Protein AF-A0A8J4YRU7-F1 (afdb_monomer_lite)

pLDDT: mean 79.16, std 14.11, range [49.69, 95.94]

Secondary structure (DSSP, 8-state):
--HHHHHHHHHHHHHTT----HHHHHHS--SSS-TTTB-TTSPBPP--SHHHHHHHTPPPPPGGGPPPPSEEEEEHHHHHHHS---SS-BHHHHHHHHHHHHHHHHTTSEEEEEPPP--TTSHHHHHHHTT---PPPP---TTSBPPPHHHHHTSHHHHHHHHHHHHHHHHT-HHHHHHHSSSS-EEEE--

Radius of gyration: 24.46 Å; chains: 1; bounding box: 45×64×62 Å

Sequence (191 aa):
MYPEAIYNRVIGLLVSQRDLDLQGVFATELTAYPPSMFAPDGTMRIATGKATLKKNLQVEISQRNALTPTAIVVDVSALLWTVEWPVQGTVETFITTFKLWLSERLTESDVYLCFDRYHDYSIKSSTRNSRSMTARVYNLTLQTRLPSRDAILKNYKNKVQLNKLLCQHILTDDTFLEAVTDSHVLIVTGE

Foldseek 3Di:
DDLVVLVVVVVVVVVVPDPDDVVVVVVDPSDPDDVVQAPPVRFGDDDPCPVVVCVVPDDDDPPVPDDQDQEDEDAVLVVLVVDDDDPWFALLVVLVSVLVVVLVSLVRHAYEYEYAADDCPDPVVSVLVVLADPADDDPHDRRHTDDDSCSQSSHPNSVVNSVVVNVCVCVPPPVSCVSRPPPYHYHYDRD

Organism: Chionoecetes opilio (NCBI:txid41210)

Structure (mmCIF, N/CA/C/O backbone):
data_AF-A0A8J4YRU7-F1
#
_entry.id   AF-A0A8J4YRU7-F1
#
loop_
_atom_site.group_PDB
_atom_site.id
_atom_site.type_symbol
_atom_site.label_atom_id
_atom_site.label_alt_id
_atom_site.label_comp_id
_atom_site.label_asym_id
_atom_site.label_entity_id
_atom_site.label_seq_id
_atom_site.pdbx_PDB_ins_code
_atom_site.Cartn_x
_atom_site.Cartn_y
_atom_site.Cartn_z
_atom_site.occupancy
_atom_site.B_iso_or_equiv
_atom_site.auth_seq_id
_atom_site.auth_comp_id
_atom_site.auth_asym_id
_atom_site.auth_atom_id
_atom_site.pdbx_PDB_model_num
ATOM 1 N N . MET A 1 1 ? 5.165 -29.723 -24.900 1.00 49.69 1 MET A N 1
ATOM 2 C CA . MET A 1 1 ? 4.501 -30.705 -25.786 1.00 49.69 1 MET A CA 1
ATOM 3 C C . MET A 1 1 ? 4.335 -30.036 -27.141 1.00 49.69 1 MET A C 1
ATOM 5 O O . MET A 1 1 ? 3.793 -28.939 -27.170 1.00 49.69 1 MET A O 1
ATOM 9 N N . TYR A 1 2 ? 4.888 -30.604 -28.215 1.00 55.94 2 TYR A N 1
ATOM 10 C CA . TYR A 1 2 ? 4.837 -29.992 -29.549 1.00 55.94 2 TYR A CA 1
ATOM 11 C C . TYR A 1 2 ? 3.394 -30.042 -30.086 1.00 55.94 2 TYR A C 1
ATOM 13 O O . TYR A 1 2 ? 2.815 -31.130 -30.065 1.00 55.94 2 TYR A O 1
ATOM 21 N N . PRO A 1 3 ? 2.799 -28.924 -30.551 1.00 57.38 3 PRO A N 1
ATOM 22 C CA . PRO A 1 3 ? 1.425 -28.894 -31.077 1.00 57.38 3 PRO A CA 1
ATOM 23 C C . PRO A 1 3 ? 1.189 -29.946 -32.165 1.00 57.38 3 PRO A C 1
ATOM 25 O O . PRO A 1 3 ? 0.138 -30.579 -32.222 1.00 57.38 3 PRO A O 1
ATOM 28 N N . GLU A 1 4 ? 2.220 -30.201 -32.967 1.00 62.44 4 GLU A N 1
ATOM 29 C CA . GLU A 1 4 ? 2.253 -31.212 -34.024 1.00 62.44 4 GLU A CA 1
ATOM 30 C C . GLU A 1 4 ? 1.910 -32.620 -33.519 1.00 62.44 4 GLU A C 1
ATOM 32 O O . GLU A 1 4 ? 1.216 -33.364 -34.204 1.00 62.44 4 GLU A O 1
ATOM 37 N N . ALA A 1 5 ? 2.306 -32.986 -32.294 1.00 57.25 5 ALA A N 1
ATOM 38 C CA . ALA A 1 5 ? 1.996 -34.298 -31.725 1.00 57.25 5 ALA A CA 1
ATOM 39 C C . ALA A 1 5 ? 0.498 -34.469 -31.411 1.00 57.25 5 ALA A C 1
ATOM 41 O O . ALA A 1 5 ? -0.023 -35.581 -31.490 1.00 57.25 5 ALA A O 1
ATOM 42 N N . ILE A 1 6 ? -0.201 -33.378 -31.080 1.00 60.66 6 ILE A N 1
ATOM 43 C CA . ILE A 1 6 ? -1.646 -33.378 -30.814 1.00 60.66 6 ILE A CA 1
ATOM 44 C C . ILE A 1 6 ? -2.406 -33.464 -32.139 1.00 60.66 6 ILE A C 1
ATOM 46 O O . ILE A 1 6 ? -3.268 -34.330 -32.286 1.00 60.66 6 ILE A O 1
ATOM 50 N N . TYR A 1 7 ? -2.022 -32.658 -33.135 1.00 65.38 7 TYR A N 1
ATOM 51 C CA . TYR A 1 7 ? -2.611 -32.720 -34.477 1.00 65.38 7 TYR A CA 1
ATOM 52 C C . TYR A 1 7 ? -2.400 -34.086 -35.139 1.00 65.38 7 TYR A C 1
ATOM 54 O O . TYR A 1 7 ? -3.354 -34.664 -35.654 1.00 65.38 7 TYR A O 1
ATOM 62 N N . ASN A 1 8 ? -1.201 -34.666 -35.036 1.00 69.62 8 ASN A N 1
ATOM 63 C CA . ASN A 1 8 ? -0.921 -36.009 -35.549 1.00 69.62 8 ASN A CA 1
ATOM 64 C C . ASN A 1 8 ? -1.792 -37.080 -34.882 1.00 69.62 8 ASN A C 1
ATOM 66 O O . ASN A 1 8 ? -2.213 -38.033 -35.535 1.00 69.62 8 ASN A O 1
ATOM 70 N N . ARG A 1 9 ? -2.108 -36.921 -33.592 1.00 63.84 9 ARG A N 1
ATOM 71 C CA . ARG A 1 9 ? -2.970 -37.856 -32.862 1.00 63.84 9 ARG A CA 1
ATOM 72 C C . ARG A 1 9 ? -4.439 -37.720 -33.265 1.00 63.84 9 ARG A C 1
ATOM 74 O O . ARG A 1 9 ? -5.102 -38.738 -33.423 1.00 63.84 9 ARG A O 1
ATOM 81 N N . VAL A 1 10 ? -4.925 -36.497 -33.487 1.00 64.94 10 VAL A N 1
ATOM 82 C CA . VAL A 1 10 ? -6.278 -36.241 -34.016 1.00 64.94 10 VAL A CA 1
ATOM 83 C C . VAL A 1 10 ? -6.416 -36.794 -35.438 1.00 64.94 10 VAL A C 1
ATOM 85 O O . VAL A 1 10 ? -7.375 -37.508 -35.719 1.00 64.94 10 VAL A O 1
ATOM 88 N N . ILE A 1 11 ? -5.424 -36.567 -36.305 1.00 72.44 11 ILE A N 1
ATOM 89 C CA . ILE A 1 11 ? -5.390 -37.141 -37.659 1.00 72.44 11 ILE A CA 1
ATOM 90 C C . ILE A 1 11 ? -5.353 -38.673 -37.603 1.00 72.44 11 ILE A C 1
ATOM 92 O O . ILE A 1 11 ? -6.123 -39.325 -38.302 1.00 72.44 11 ILE A O 1
ATOM 96 N N . GLY A 1 12 ? -4.533 -39.264 -36.729 1.00 70.12 12 GLY A N 1
ATOM 97 C CA . GLY A 1 12 ? -4.494 -40.718 -36.545 1.00 70.12 12 GLY A CA 1
ATOM 98 C C . GLY A 1 12 ? -5.838 -41.312 -36.104 1.00 70.12 12 GLY A C 1
ATOM 99 O O . GLY A 1 12 ? -6.221 -42.385 -36.567 1.00 70.12 12 GLY A O 1
ATOM 100 N N . LEU A 1 13 ? -6.588 -40.601 -35.258 1.00 64.81 13 LEU A N 1
ATOM 101 C CA . LEU A 1 13 ? -7.924 -41.015 -34.821 1.00 64.81 13 LEU A CA 1
ATOM 102 C C . LEU A 1 13 ? -8.971 -40.899 -35.942 1.00 64.81 13 LEU A C 1
ATOM 104 O O . LEU A 1 13 ? -9.802 -41.797 -36.069 1.00 64.81 13 LEU A O 1
ATOM 108 N N . LEU A 1 14 ? -8.890 -39.876 -36.799 1.00 63.50 14 LEU A N 1
ATOM 109 C CA . LEU A 1 14 ? -9.757 -39.725 -37.979 1.00 63.50 14 LEU A CA 1
ATOM 110 C C . LEU A 1 14 ? -9.517 -40.819 -39.026 1.00 63.50 14 LEU A C 1
ATOM 112 O O . LEU A 1 14 ? -10.463 -41.382 -39.571 1.00 63.50 14 LEU A O 1
ATOM 116 N N . VAL A 1 15 ? -8.249 -41.163 -39.274 1.00 67.62 15 VAL A N 1
ATOM 117 C CA . VAL A 1 15 ? -7.872 -42.228 -40.221 1.00 67.62 15 VAL A CA 1
ATOM 118 C C . VAL A 1 15 ? -8.342 -43.606 -39.734 1.00 67.62 15 VAL A C 1
ATOM 120 O O . VAL A 1 15 ? -8.596 -44.494 -40.543 1.00 67.62 15 VAL A O 1
ATOM 123 N N . SER A 1 16 ? -8.540 -43.782 -38.423 1.00 69.62 16 SER A N 1
ATOM 124 C CA . SER A 1 16 ? -9.023 -45.034 -37.822 1.00 69.62 16 SER A CA 1
ATOM 125 C C . SER A 1 16 ? -10.538 -45.300 -37.950 1.00 69.62 16 SER A C 1
ATOM 127 O O . SER A 1 16 ? -11.050 -46.176 -37.256 1.00 69.62 16 SER A O 1
ATOM 129 N N . GLN A 1 17 ? -11.255 -44.572 -38.823 1.00 58.75 17 GLN A N 1
ATOM 130 C CA . GLN A 1 17 ? -12.703 -44.712 -39.090 1.00 58.75 17 GLN A CA 1
ATOM 131 C C . GLN A 1 17 ? -13.607 -44.603 -37.850 1.00 58.75 17 GLN A C 1
ATOM 133 O O . GLN A 1 17 ? -14.720 -45.128 -37.822 1.00 58.75 17 GLN A O 1
ATOM 138 N N . ARG A 1 18 ? -13.152 -43.908 -36.806 1.00 59.97 18 ARG A N 1
ATOM 139 C CA . ARG A 1 18 ? -14.036 -43.523 -35.707 1.00 59.97 18 ARG A CA 1
ATOM 140 C C . ARG A 1 18 ? -14.826 -42.305 -36.154 1.00 59.97 18 ARG A C 1
ATOM 142 O O . ARG A 1 18 ? -14.224 -41.346 -36.631 1.00 59.97 18 ARG A O 1
ATOM 149 N N . ASP A 1 19 ? -16.143 -42.363 -35.998 1.00 66.19 19 ASP A N 1
ATOM 150 C CA . ASP A 1 19 ? -17.044 -41.240 -36.247 1.00 66.19 19 ASP A CA 1
ATOM 151 C C . ASP A 1 19 ? -16.750 -40.147 -35.206 1.00 66.19 19 ASP A C 1
ATOM 153 O O . ASP A 1 19 ? -17.258 -40.150 -34.083 1.00 66.19 19 ASP A O 1
ATOM 157 N N . LEU A 1 20 ? -15.752 -39.319 -35.517 1.00 69.44 20 LEU A N 1
ATOM 158 C CA . LEU A 1 20 ? -15.193 -38.319 -34.624 1.00 69.44 20 LEU A CA 1
ATOM 159 C C . LEU A 1 20 ? -15.854 -36.984 -34.954 1.00 69.44 20 LEU A C 1
ATOM 161 O O . LEU A 1 20 ? -15.606 -36.414 -36.017 1.00 69.44 20 LEU A O 1
ATOM 165 N N . ASP A 1 21 ? -16.659 -36.469 -34.027 1.00 74.94 21 ASP A N 1
ATOM 166 C CA . ASP A 1 21 ? -17.235 -35.133 -34.151 1.00 74.94 21 ASP A CA 1
ATOM 167 C C . ASP A 1 21 ? -16.135 -34.064 -34.059 1.00 74.94 21 ASP A C 1
ATOM 169 O O . ASP A 1 21 ? -15.734 -33.620 -32.980 1.00 74.94 21 ASP A O 1
ATOM 173 N N . LEU A 1 22 ? -15.637 -33.647 -35.222 1.00 67.00 22 LEU A N 1
ATOM 174 C CA . LEU A 1 22 ? -14.627 -32.602 -35.351 1.00 67.00 22 LEU A CA 1
ATOM 175 C C . LEU A 1 22 ? -15.086 -31.275 -34.753 1.00 67.00 22 LEU A C 1
ATOM 177 O O . LEU A 1 22 ? -14.252 -30.521 -34.253 1.00 67.00 22 LEU A O 1
ATOM 181 N N . GLN A 1 23 ? -16.388 -30.990 -34.780 1.00 68.69 23 GLN A N 1
ATOM 182 C CA . GLN A 1 23 ? -16.920 -29.762 -34.213 1.00 68.69 23 GLN A CA 1
ATOM 183 C C . GLN A 1 23 ? -16.755 -29.769 -32.690 1.00 68.69 23 GLN A C 1
ATOM 185 O O . GLN A 1 23 ? -16.253 -28.791 -32.138 1.00 68.69 23 GLN A O 1
ATOM 190 N N . GLY A 1 24 ? -17.064 -30.884 -32.024 1.00 65.38 24 GLY A N 1
ATOM 191 C CA . GLY A 1 24 ? -16.784 -31.093 -30.602 1.00 65.38 24 GLY A CA 1
ATOM 192 C C . GLY A 1 24 ? -15.288 -31.077 -30.263 1.00 65.38 24 GLY A C 1
ATOM 193 O O . GLY A 1 24 ? -14.884 -30.473 -29.266 1.00 65.38 24 GLY A O 1
ATOM 194 N N . VAL A 1 25 ? -14.435 -31.667 -31.110 1.00 66.19 25 VAL A N 1
ATOM 195 C CA . VAL A 1 25 ? -12.974 -31.655 -30.898 1.00 66.19 25 VAL A CA 1
ATOM 196 C C . VAL A 1 25 ? -12.400 -30.241 -30.992 1.00 66.19 25 VAL A C 1
ATOM 198 O O . VAL A 1 25 ? -11.628 -29.850 -30.122 1.00 66.19 25 VAL A O 1
ATOM 201 N N . PHE A 1 26 ? -12.793 -29.450 -31.994 1.00 61.03 26 PHE A N 1
ATOM 202 C CA . PHE A 1 26 ? -12.342 -28.060 -32.135 1.00 61.03 26 PHE A CA 1
ATOM 203 C C . PHE A 1 26 ? -13.017 -27.094 -31.156 1.00 61.03 26 PHE A C 1
ATOM 205 O O . PHE A 1 26 ? -12.461 -26.035 -30.871 1.00 61.03 26 PHE A O 1
ATOM 212 N N . ALA A 1 27 ? -14.185 -27.452 -30.618 1.00 63.94 27 ALA A N 1
ATOM 213 C CA . ALA A 1 27 ? -14.813 -26.727 -29.517 1.00 63.94 27 ALA A CA 1
ATOM 214 C C . ALA A 1 27 ? -14.079 -26.932 -28.180 1.00 63.94 27 ALA A C 1
ATOM 216 O O . ALA A 1 27 ? -14.267 -26.146 -27.252 1.00 63.94 27 ALA A O 1
ATOM 217 N N . THR A 1 28 ? -13.238 -27.966 -28.076 1.00 57.25 28 THR A N 1
ATOM 218 C CA . THR A 1 28 ? -12.430 -28.247 -26.887 1.00 57.25 28 THR A CA 1
ATOM 219 C C . THR A 1 28 ? -11.043 -27.627 -27.052 1.00 57.25 28 THR A C 1
ATOM 221 O O . THR A 1 28 ? -10.414 -27.743 -28.100 1.00 57.25 28 THR A O 1
ATOM 224 N N . GLU A 1 29 ? -10.540 -26.952 -26.022 1.00 53.88 29 GLU A N 1
ATOM 225 C CA . GLU A 1 29 ? -9.240 -26.282 -26.073 1.00 53.88 29 GLU A CA 1
ATOM 226 C C . GLU A 1 29 ? -8.097 -27.304 -26.246 1.00 53.88 29 GLU A C 1
ATOM 228 O O . GLU A 1 29 ? -7.763 -28.058 -25.335 1.00 53.88 29 GLU A O 1
ATOM 233 N N . LEU A 1 30 ? -7.508 -27.358 -27.448 1.00 61.06 30 LEU A N 1
ATOM 234 C CA . LEU A 1 30 ? -6.458 -28.321 -27.827 1.00 61.06 30 LEU A CA 1
ATOM 235 C C . LEU A 1 30 ? -5.051 -27.921 -27.347 1.00 61.06 30 LEU A C 1
ATOM 237 O O . LEU A 1 30 ? -4.066 -28.603 -27.640 1.00 61.06 30 LEU A O 1
ATOM 241 N N . THR A 1 31 ? -4.932 -26.802 -26.638 1.00 56.03 31 THR A N 1
ATOM 242 C CA . THR A 1 31 ? -3.671 -26.269 -26.126 1.00 56.03 31 THR A CA 1
ATOM 243 C C . THR A 1 31 ? -3.630 -26.400 -24.609 1.00 56.03 31 THR A C 1
ATOM 245 O O . THR A 1 31 ? -4.619 -26.180 -23.924 1.00 56.03 31 THR A O 1
ATOM 248 N N . ALA A 1 32 ? -2.457 -26.714 -24.052 1.00 56.69 32 ALA A N 1
ATOM 249 C CA . ALA A 1 32 ? -2.270 -26.828 -22.599 1.00 56.69 32 ALA A CA 1
ATOM 250 C C . ALA A 1 32 ? -2.484 -25.500 -21.836 1.00 56.69 32 ALA A C 1
ATOM 252 O O . ALA A 1 32 ? -2.430 -25.475 -20.609 1.00 56.69 32 ALA A O 1
ATOM 253 N N . TYR A 1 33 ? -2.678 -24.395 -22.557 1.00 57.53 33 TYR A N 1
ATOM 254 C CA . TYR A 1 33 ? -2.932 -23.064 -22.028 1.00 57.53 33 TYR A CA 1
ATOM 255 C C . TYR A 1 33 ? -3.962 -22.347 -22.909 1.00 57.53 33 TYR A C 1
ATOM 257 O O . TYR A 1 33 ? -3.920 -22.528 -24.131 1.00 57.53 33 TYR A O 1
ATOM 265 N N . PRO A 1 34 ? -4.828 -21.487 -22.345 1.00 60.97 34 PRO A N 1
ATOM 266 C CA . PRO A 1 34 ? -5.794 -20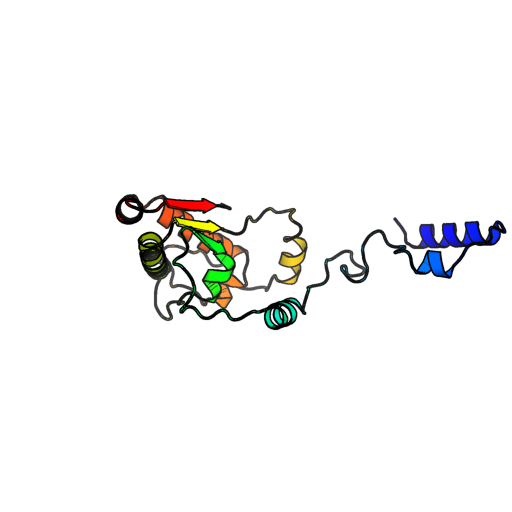.771 -23.154 1.00 60.97 34 PRO A CA 1
ATOM 267 C C . PRO A 1 34 ? -5.130 -19.735 -24.068 1.00 60.97 34 PRO A C 1
ATOM 269 O O . PRO A 1 34 ? -4.476 -18.821 -23.549 1.00 60.97 34 PRO A O 1
ATOM 272 N N . PRO A 1 35 ? -5.285 -19.794 -25.408 1.00 60.75 35 PRO A N 1
ATOM 273 C CA . PRO A 1 35 ? -4.670 -18.826 -26.328 1.00 60.75 35 PRO A CA 1
ATOM 274 C C . PRO A 1 35 ? -5.147 -17.383 -26.092 1.00 60.75 35 PRO A C 1
ATOM 276 O O . PRO A 1 35 ? -4.460 -16.413 -26.427 1.00 60.75 35 PRO A O 1
ATOM 279 N N . SER A 1 36 ? -6.326 -17.237 -25.482 1.00 63.56 36 SER A N 1
ATOM 280 C CA . SER A 1 36 ? -6.895 -15.965 -25.029 1.00 63.56 36 SER A CA 1
ATOM 281 C C . SER A 1 36 ? -6.138 -15.359 -23.840 1.00 63.56 36 SER A C 1
ATOM 283 O O . SER A 1 36 ? -6.129 -14.139 -23.671 1.00 63.56 36 SER A O 1
ATOM 285 N N . MET A 1 37 ? -5.472 -16.189 -23.032 1.00 61.75 37 MET A N 1
ATOM 286 C CA . MET A 1 37 ? -4.781 -15.786 -21.806 1.00 61.75 37 MET A CA 1
ATOM 287 C C . MET A 1 37 ? -3.262 -15.707 -21.964 1.00 61.75 37 MET A C 1
ATOM 289 O O . MET A 1 37 ? -2.627 -14.971 -21.210 1.00 61.75 37 MET A O 1
ATOM 293 N N . PHE A 1 38 ? -2.674 -16.407 -22.937 1.00 73.00 38 PHE A N 1
ATOM 294 C CA . PHE A 1 38 ? -1.222 -16.471 -23.129 1.00 73.00 38 PHE A CA 1
ATOM 295 C C . PHE A 1 38 ? -0.817 -16.170 -24.578 1.00 73.00 38 PHE A C 1
ATOM 297 O O . PHE A 1 38 ? -1.544 -16.452 -25.532 1.00 73.00 38 PHE A O 1
ATOM 304 N N . ALA A 1 39 ? 0.331 -15.522 -24.747 1.00 72.62 39 ALA A N 1
ATOM 305 C CA . ALA A 1 39 ? 0.979 -15.342 -26.035 1.00 72.62 39 ALA A CA 1
ATOM 306 C C . ALA A 1 39 ? 1.673 -16.655 -26.465 1.00 72.62 39 ALA A C 1
ATOM 308 O O . ALA A 1 39 ? 1.902 -17.530 -25.627 1.00 72.62 39 ALA A O 1
ATOM 309 N N . PRO A 1 40 ? 2.008 -16.826 -27.760 1.00 71.50 40 PRO A N 1
ATOM 310 C CA . PRO A 1 40 ? 2.626 -18.060 -28.264 1.00 71.50 40 PRO A CA 1
ATOM 311 C C . PRO A 1 40 ? 3.968 -18.425 -27.608 1.00 71.50 40 PRO A C 1
ATOM 313 O O . PRO A 1 40 ? 4.367 -19.585 -27.633 1.00 71.50 40 PRO A O 1
ATOM 316 N N . ASP A 1 41 ? 4.652 -17.448 -27.009 1.00 75.50 41 ASP A N 1
ATOM 317 C CA . ASP A 1 41 ? 5.890 -17.621 -26.241 1.00 75.50 41 ASP A CA 1
ATOM 318 C C . ASP A 1 41 ? 5.655 -18.123 -24.798 1.00 75.50 41 ASP A C 1
ATOM 320 O O . ASP A 1 41 ? 6.600 -18.261 -24.023 1.00 75.50 41 ASP A O 1
ATOM 324 N N . GLY A 1 42 ? 4.400 -18.395 -24.425 1.00 68.88 42 GLY A N 1
ATOM 325 C CA . GLY A 1 42 ? 4.004 -18.840 -23.090 1.00 68.88 42 GLY A CA 1
ATOM 326 C C . GLY A 1 42 ? 3.869 -17.711 -22.064 1.00 68.88 42 GLY A C 1
ATOM 327 O O . GLY A 1 42 ? 3.548 -17.982 -20.905 1.00 68.88 42 GLY A O 1
ATOM 328 N N . THR A 1 43 ? 4.077 -16.447 -22.448 1.00 70.56 43 THR A N 1
ATOM 329 C CA . THR A 1 43 ? 3.871 -15.305 -21.546 1.00 70.56 43 THR A CA 1
ATOM 330 C C . THR A 1 43 ? 2.386 -14.981 -21.393 1.00 70.56 43 THR A C 1
ATOM 332 O O . THR A 1 43 ? 1.590 -15.149 -22.314 1.00 70.56 43 THR A O 1
ATOM 335 N N . MET A 1 44 ? 1.967 -14.522 -20.212 1.00 72.94 44 MET A N 1
ATOM 336 C CA . MET A 1 44 ? 0.569 -14.148 -19.978 1.00 72.94 44 MET A CA 1
ATOM 337 C C . MET A 1 44 ? 0.238 -12.838 -20.706 1.00 72.94 44 MET A C 1
ATOM 339 O O . MET A 1 44 ? 0.929 -11.832 -20.536 1.00 72.94 44 MET A O 1
ATOM 343 N N . ARG A 1 45 ? -0.856 -12.817 -21.473 1.00 72.50 45 ARG A N 1
ATOM 344 C CA . ARG A 1 45 ? -1.365 -11.596 -22.108 1.00 72.50 45 ARG A CA 1
ATOM 345 C C . ARG A 1 45 ? -1.804 -10.601 -21.035 1.00 72.50 45 ARG A C 1
ATOM 347 O O . ARG A 1 45 ? -2.486 -10.949 -20.071 1.00 72.50 45 ARG A O 1
ATOM 354 N N . ILE A 1 46 ? -1.443 -9.330 -21.211 1.00 70.62 46 ILE A N 1
ATOM 355 C CA . ILE A 1 46 ? -1.868 -8.270 -20.294 1.00 70.62 46 ILE A CA 1
ATOM 356 C C . ILE A 1 46 ? -3.374 -8.050 -20.455 1.00 70.62 46 ILE A C 1
ATOM 358 O O . ILE A 1 46 ? -3.850 -7.687 -21.527 1.00 70.62 46 ILE A O 1
ATOM 362 N N . ALA A 1 47 ? -4.124 -8.211 -19.366 1.00 69.00 47 ALA A N 1
ATOM 363 C CA . ALA A 1 47 ? -5.543 -7.876 -19.341 1.00 69.00 47 ALA A CA 1
ATOM 364 C C . ALA A 1 47 ? -5.739 -6.350 -19.435 1.00 69.00 47 ALA A C 1
ATOM 366 O O . ALA A 1 47 ? -5.549 -5.634 -18.449 1.00 69.00 47 ALA A O 1
ATOM 367 N N . THR A 1 48 ? -6.128 -5.857 -20.611 1.00 70.06 48 THR A N 1
ATOM 368 C CA . THR A 1 48 ? -6.320 -4.424 -20.906 1.00 70.06 48 THR A CA 1
ATOM 369 C C . THR A 1 48 ? -7.712 -3.901 -20.528 1.00 70.06 48 THR A C 1
ATOM 371 O O . THR A 1 48 ? -7.859 -2.724 -20.221 1.00 70.06 48 THR A O 1
ATOM 374 N N . GLY A 1 49 ? -8.732 -4.766 -20.471 1.00 69.69 49 GLY A N 1
ATOM 375 C CA . GLY A 1 49 ? -10.131 -4.378 -20.221 1.00 69.69 49 GLY A CA 1
ATOM 376 C C . GLY A 1 49 ? -10.560 -4.272 -18.751 1.00 69.69 49 GLY A C 1
ATOM 377 O O . GLY A 1 49 ? -11.719 -3.964 -18.478 1.00 69.69 49 GLY A O 1
ATOM 378 N N . LYS A 1 50 ? -9.665 -4.526 -17.782 1.00 69.69 50 LYS A N 1
ATOM 379 C CA . LYS A 1 50 ? -10.030 -4.580 -16.348 1.00 69.69 50 LYS A CA 1
ATOM 380 C C . LYS A 1 50 ? -10.608 -3.267 -15.819 1.00 69.69 50 LYS A C 1
ATOM 382 O O . LYS A 1 50 ? -11.541 -3.298 -15.025 1.00 69.69 50 LYS A O 1
ATOM 387 N N . ALA A 1 51 ? -10.069 -2.128 -16.253 1.00 68.31 51 ALA A N 1
ATOM 388 C CA . ALA A 1 51 ? -10.562 -0.815 -15.838 1.00 68.31 51 ALA A CA 1
ATOM 389 C C . ALA A 1 51 ? -11.994 -0.566 -16.341 1.00 68.31 51 ALA A C 1
ATOM 391 O O . ALA A 1 51 ? -12.850 -0.136 -15.572 1.00 68.31 51 ALA A O 1
ATOM 392 N N . THR A 1 52 ? -12.264 -0.910 -17.603 1.00 71.56 52 THR A N 1
ATOM 393 C CA . THR A 1 52 ? -13.598 -0.819 -18.211 1.00 71.56 52 THR A CA 1
ATOM 394 C C . THR A 1 52 ? -14.593 -1.720 -17.491 1.00 71.56 52 THR A C 1
ATOM 396 O O . THR A 1 52 ? -15.666 -1.264 -17.115 1.00 71.56 52 THR A O 1
ATOM 399 N N . LEU A 1 53 ? -14.220 -2.976 -17.222 1.00 65.12 53 LEU A N 1
ATOM 400 C CA . LEU A 1 53 ? -15.075 -3.902 -16.482 1.00 65.12 53 LEU A CA 1
ATOM 401 C C . LEU A 1 53 ? -15.365 -3.398 -15.062 1.00 65.12 53 LEU A C 1
ATOM 403 O O . LEU A 1 53 ? -16.518 -3.398 -14.649 1.00 65.12 53 LEU A O 1
ATOM 407 N N . LYS A 1 54 ? -14.347 -2.915 -14.334 1.00 70.25 54 LYS A N 1
ATOM 408 C CA . LYS A 1 54 ? -14.528 -2.321 -12.999 1.00 70.25 54 LYS A CA 1
ATOM 409 C C . LYS A 1 54 ? -15.535 -1.171 -13.039 1.00 70.25 54 LYS A C 1
ATOM 411 O O . LYS A 1 54 ? -16.408 -1.124 -12.186 1.00 70.25 54 LYS A O 1
ATOM 416 N N . LYS A 1 55 ? -15.420 -0.274 -14.024 1.00 71.62 55 LYS A N 1
ATOM 417 C CA . LYS A 1 55 ? -16.349 0.849 -14.204 1.00 71.62 55 LYS A CA 1
ATOM 418 C C . LYS A 1 55 ? -17.772 0.365 -14.494 1.00 71.62 55 LYS A C 1
ATOM 420 O O . LYS A 1 55 ? -18.712 0.890 -13.919 1.00 71.62 55 LYS A O 1
ATOM 425 N N . ASN A 1 56 ? -17.925 -0.651 -15.340 1.00 72.00 56 ASN A N 1
ATOM 426 C CA . ASN A 1 56 ? -19.236 -1.211 -15.678 1.00 72.00 56 ASN A CA 1
ATOM 427 C C . ASN A 1 56 ? -19.910 -1.907 -14.486 1.00 72.00 56 ASN A C 1
ATOM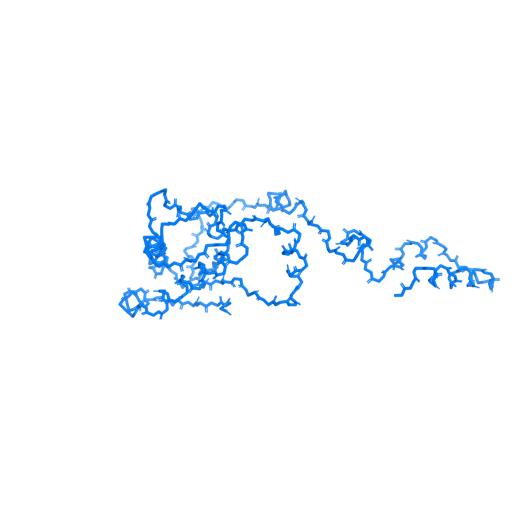 429 O O . ASN A 1 56 ? -21.132 -1.933 -14.408 1.00 72.00 56 ASN A O 1
ATOM 433 N N . LEU A 1 57 ? -19.117 -2.483 -13.580 1.00 63.75 57 LEU A N 1
ATOM 434 C CA . LEU A 1 57 ? -19.596 -3.150 -12.368 1.00 63.75 57 LEU A CA 1
ATOM 435 C C . LEU A 1 57 ? -19.689 -2.208 -11.157 1.00 63.75 57 LEU A C 1
ATOM 437 O O . LEU A 1 57 ? -20.086 -2.644 -10.078 1.00 63.75 57 LEU A O 1
ATOM 441 N N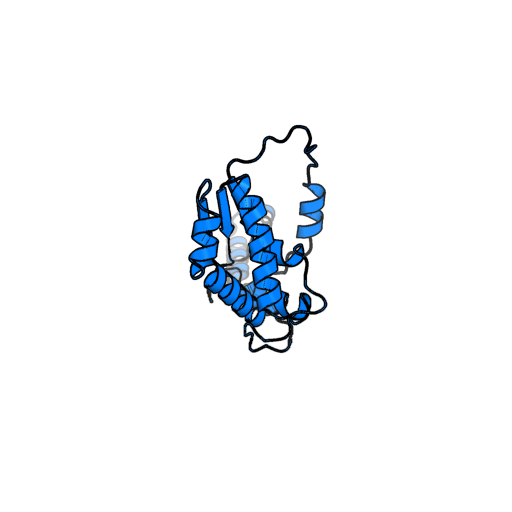 . GLN A 1 58 ? -19.281 -0.945 -11.296 1.00 74.75 58 GLN A N 1
ATOM 442 C CA . GLN A 1 58 ? -19.284 0.006 -10.194 1.00 74.75 58 GLN A CA 1
ATOM 443 C C . GLN A 1 58 ? -20.729 0.361 -9.835 1.00 74.75 58 GLN A C 1
ATOM 445 O O . GLN A 1 58 ? -21.448 0.957 -10.631 1.00 74.75 58 GLN A O 1
ATOM 450 N N . VAL A 1 59 ? -21.134 0.018 -8.616 1.00 71.62 59 VAL A N 1
ATOM 451 C CA . VAL A 1 59 ? -22.396 0.470 -8.026 1.00 71.62 59 VAL A CA 1
ATOM 452 C C . VAL A 1 59 ? -22.076 1.623 -7.085 1.00 71.62 59 VAL A C 1
ATOM 454 O O . VAL A 1 59 ? -21.284 1.468 -6.155 1.00 71.62 59 VAL A O 1
ATOM 457 N N . GLU A 1 60 ? -22.666 2.790 -7.333 1.00 69.94 60 GLU A N 1
ATOM 458 C CA . GLU A 1 60 ? -22.575 3.924 -6.417 1.00 69.94 60 GLU A CA 1
ATOM 459 C C . GLU A 1 60 ? -23.651 3.788 -5.342 1.00 69.94 60 GLU A C 1
ATOM 461 O O . GLU A 1 60 ? -24.848 3.795 -5.623 1.00 69.94 60 GLU A O 1
ATOM 466 N N . ILE A 1 61 ? -23.213 3.638 -4.096 1.00 65.19 61 ILE A N 1
ATOM 467 C CA . ILE A 1 61 ? -24.096 3.603 -2.933 1.00 65.19 61 ILE A CA 1
ATOM 468 C C . ILE A 1 61 ? -24.026 4.979 -2.274 1.00 65.19 61 ILE A C 1
ATOM 470 O O . ILE A 1 61 ? -22.942 5.537 -2.097 1.00 65.19 61 ILE A O 1
ATOM 474 N N . SER A 1 62 ? -25.175 5.543 -1.905 1.00 63.19 62 SER A N 1
ATOM 475 C CA . SER A 1 62 ? -25.196 6.807 -1.168 1.00 63.19 62 SER A CA 1
ATOM 476 C C . SER A 1 62 ? -24.558 6.621 0.210 1.00 63.19 62 SER A C 1
ATOM 478 O O . SER A 1 62 ? -25.057 5.837 1.017 1.00 63.19 62 SER A O 1
ATOM 480 N N . GLN A 1 63 ? -23.499 7.384 0.507 1.00 62.50 63 GLN A N 1
ATOM 481 C CA . GLN A 1 63 ? -22.849 7.384 1.827 1.00 62.50 63 GLN A CA 1
ATOM 482 C C . GLN A 1 63 ? -23.816 7.717 2.972 1.00 62.50 63 GLN A C 1
ATOM 484 O O . GLN A 1 63 ? -23.586 7.296 4.097 1.00 62.50 63 GLN A O 1
ATOM 489 N N . ARG A 1 64 ? -24.933 8.409 2.693 1.00 61.44 64 ARG A N 1
ATOM 490 C CA . ARG A 1 64 ? -25.935 8.799 3.702 1.00 61.44 64 ARG A CA 1
ATOM 491 C C . ARG A 1 64 ? -26.595 7.621 4.429 1.00 61.44 64 ARG A C 1
ATOM 493 O O . ARG A 1 64 ? -27.130 7.833 5.508 1.00 61.44 64 ARG A O 1
ATOM 500 N N . ASN A 1 65 ? -26.548 6.416 3.856 1.00 60.66 65 ASN A N 1
ATOM 501 C CA . ASN A 1 65 ? -27.121 5.201 4.449 1.00 60.66 65 ASN A CA 1
ATOM 502 C C . ASN A 1 65 ? -26.057 4.148 4.801 1.00 60.66 65 ASN A C 1
ATOM 504 O O . ASN A 1 65 ? -26.408 3.034 5.188 1.00 60.66 65 ASN A O 1
ATOM 508 N N . ALA A 1 66 ? -24.772 4.457 4.613 1.00 65.19 66 ALA A N 1
ATOM 509 C CA . ALA A 1 66 ? -23.699 3.540 4.958 1.00 65.19 66 ALA A CA 1
ATOM 510 C C . ALA A 1 66 ? -23.403 3.680 6.453 1.00 65.19 66 ALA A C 1
ATOM 512 O O . ALA A 1 66 ? -23.058 4.762 6.923 1.00 65.19 66 ALA A O 1
ATOM 513 N N . LEU A 1 67 ? -23.558 2.587 7.200 1.00 74.50 67 LEU A N 1
ATOM 514 C CA . LEU A 1 67 ? -23.052 2.516 8.568 1.00 74.50 67 LEU A CA 1
ATOM 515 C C . LEU A 1 67 ? -21.534 2.703 8.545 1.00 74.50 67 LEU A C 1
ATOM 517 O O . LEU A 1 67 ? -20.872 2.240 7.610 1.00 74.50 67 LEU A O 1
ATOM 521 N N . THR A 1 68 ? -20.990 3.345 9.578 1.00 78.56 68 THR A N 1
ATOM 522 C CA . THR A 1 68 ? -19.542 3.374 9.786 1.00 78.56 68 THR A CA 1
ATOM 523 C C . THR A 1 68 ? -19.049 1.928 9.866 1.00 78.56 68 THR A C 1
ATOM 525 O O . THR A 1 68 ? -19.578 1.151 10.668 1.00 78.56 68 THR A O 1
ATOM 528 N N . PRO A 1 69 ? -18.116 1.516 8.995 1.00 84.56 69 PRO A N 1
ATOM 529 C CA . PRO A 1 69 ? -17.619 0.152 9.008 1.00 84.56 69 PRO A CA 1
ATOM 530 C C . PRO A 1 69 ? -16.913 -0.124 10.336 1.00 84.56 69 PRO A C 1
ATOM 532 O O . PRO A 1 69 ? -16.202 0.725 10.854 1.00 84.56 69 PRO A O 1
ATOM 535 N N . THR A 1 70 ? -17.072 -1.325 10.883 1.00 90.62 70 THR A N 1
ATOM 536 C CA . THR A 1 70 ? -16.293 -1.747 12.058 1.00 90.62 70 THR A CA 1
ATOM 537 C C . THR A 1 70 ? -14.854 -2.099 11.687 1.00 90.62 70 THR A C 1
ATOM 539 O O . THR A 1 70 ? -13.965 -2.024 12.526 1.00 90.62 70 THR A O 1
ATOM 542 N N . ALA A 1 71 ? -14.616 -2.458 10.421 1.00 92.81 71 ALA A N 1
ATOM 543 C CA . ALA A 1 71 ? -13.303 -2.791 9.891 1.00 92.81 71 ALA A CA 1
ATOM 544 C C . ALA A 1 71 ? -13.120 -2.279 8.455 1.00 92.81 71 ALA A C 1
ATOM 546 O O . ALA A 1 71 ? -14.015 -2.393 7.612 1.00 92.81 71 ALA A O 1
ATOM 547 N N . ILE A 1 72 ? -11.925 -1.774 8.158 1.00 92.19 72 ILE A N 1
ATOM 548 C CA . ILE A 1 72 ? -11.509 -1.271 6.850 1.00 92.19 72 ILE A CA 1
ATOM 549 C C . ILE A 1 72 ? -10.321 -2.099 6.362 1.00 92.19 72 ILE A C 1
ATOM 551 O O . ILE A 1 72 ? -9.273 -2.148 7.001 1.00 92.19 72 ILE A O 1
ATOM 555 N N . VAL A 1 73 ? -10.460 -2.711 5.185 1.00 93.75 73 VAL A N 1
ATOM 556 C CA . VAL A 1 73 ? -9.371 -3.436 4.517 1.00 93.75 73 VAL A CA 1
ATOM 557 C C . VAL A 1 73 ? -8.796 -2.576 3.399 1.00 93.75 73 VAL A C 1
ATOM 559 O O . VAL A 1 73 ? -9.507 -2.159 2.485 1.00 93.75 73 VAL A O 1
ATOM 562 N N . VAL A 1 74 ? -7.495 -2.318 3.468 1.00 93.00 74 VAL A N 1
ATOM 563 C CA . VAL A 1 74 ? -6.789 -1.381 2.598 1.00 93.00 74 VAL A CA 1
ATOM 564 C C . VAL A 1 74 ? -5.771 -2.135 1.753 1.00 93.00 74 VAL A C 1
ATOM 566 O O . VAL A 1 74 ? -4.740 -2.581 2.250 1.00 93.00 74 VAL A O 1
ATOM 569 N N . ASP A 1 75 ? -6.013 -2.214 0.444 1.00 92.38 75 ASP A N 1
ATOM 570 C CA . ASP A 1 75 ? -4.949 -2.532 -0.512 1.00 92.38 75 ASP A CA 1
ATOM 571 C C . ASP A 1 75 ? -4.006 -1.326 -0.602 1.00 92.38 75 ASP A C 1
ATOM 573 O O . ASP A 1 75 ? -4.306 -0.328 -1.267 1.00 92.38 75 ASP A O 1
ATOM 577 N N . VAL A 1 76 ? -2.854 -1.415 0.067 1.00 92.81 76 VAL A N 1
ATOM 578 C CA . VAL A 1 76 ? -1.885 -0.313 0.126 1.00 92.81 76 VAL A CA 1
ATOM 579 C C . VAL A 1 76 ? -1.372 0.025 -1.269 1.00 92.81 76 VAL A C 1
ATOM 581 O O . VAL A 1 76 ? -1.183 1.191 -1.605 1.00 92.81 76 VAL A O 1
ATOM 584 N N . SER A 1 77 ? -1.216 -0.973 -2.139 1.00 88.81 77 SER A N 1
ATOM 585 C CA . SER A 1 77 ? -0.749 -0.735 -3.502 1.00 88.81 77 SER A CA 1
ATOM 586 C C . SER A 1 77 ? -1.729 0.095 -4.314 1.00 88.81 77 SER A C 1
ATOM 588 O O . SER A 1 77 ? -1.286 0.880 -5.150 1.00 88.81 77 SER A O 1
ATOM 590 N N . ALA A 1 78 ? -3.031 -0.077 -4.084 1.00 89.25 78 ALA A N 1
ATOM 591 C CA . ALA A 1 78 ? -4.062 0.762 -4.678 1.00 89.25 78 ALA A CA 1
ATOM 592 C C . ALA A 1 78 ? -4.110 2.145 -4.011 1.00 89.25 78 ALA A C 1
ATOM 594 O O . ALA A 1 78 ? -4.154 3.151 -4.718 1.00 89.25 78 ALA A O 1
ATOM 595 N N . LEU A 1 79 ? -4.029 2.202 -2.678 1.00 92.12 79 LEU A N 1
ATOM 596 C CA . LEU A 1 79 ? -4.052 3.449 -1.911 1.00 92.12 79 LEU A CA 1
ATOM 597 C C . LEU A 1 79 ? -2.928 4.408 -2.315 1.00 92.12 79 LEU A C 1
ATOM 599 O O . LEU A 1 79 ? -3.168 5.603 -2.453 1.00 92.12 79 LEU A O 1
ATOM 603 N N . LEU A 1 80 ? -1.717 3.902 -2.561 1.00 92.81 80 LEU A N 1
ATOM 604 C CA . LEU A 1 80 ? -0.575 4.732 -2.965 1.00 92.81 80 LEU A CA 1
ATOM 605 C C . LEU A 1 80 ? -0.823 5.511 -4.271 1.00 92.81 80 LEU A C 1
ATOM 607 O O . LEU A 1 80 ? -0.166 6.520 -4.523 1.00 92.81 80 LEU A O 1
ATOM 611 N N . TRP A 1 81 ? -1.777 5.078 -5.103 1.00 90.81 81 TRP A N 1
ATOM 612 C CA . TRP A 1 81 ? -2.178 5.829 -6.294 1.00 90.81 81 TRP A CA 1
ATOM 613 C C . TRP A 1 81 ? -3.129 6.985 -5.997 1.00 90.81 81 TRP A C 1
ATOM 615 O O . TRP A 1 81 ? -3.180 7.923 -6.791 1.00 90.81 81 TRP A O 1
ATOM 625 N N . THR A 1 82 ? -3.869 6.929 -4.892 1.00 87.00 82 THR A N 1
ATOM 626 C CA . THR A 1 82 ? -4.933 7.885 -4.555 1.00 87.00 82 THR A CA 1
ATOM 627 C C . THR A 1 82 ? -4.580 8.808 -3.398 1.00 87.00 82 THR A C 1
ATOM 629 O O . THR A 1 82 ? -5.141 9.895 -3.322 1.00 87.00 82 THR A O 1
ATOM 632 N N . VAL A 1 83 ? -3.677 8.391 -2.506 1.00 88.31 83 VAL A N 1
ATOM 633 C CA . VAL A 1 83 ? -3.180 9.230 -1.411 1.00 88.31 83 VAL A CA 1
ATOM 634 C C . VAL A 1 83 ? -2.419 10.431 -1.970 1.00 88.31 83 VAL A C 1
ATOM 636 O O . VAL A 1 83 ? -1.825 10.365 -3.053 1.00 88.31 83 VAL A O 1
ATOM 639 N N . GLU A 1 84 ? -2.456 11.539 -1.235 1.00 88.00 84 GLU A N 1
ATOM 640 C CA . GLU A 1 84 ? -1.714 12.736 -1.598 1.00 88.00 84 GLU A CA 1
ATOM 641 C C . GLU A 1 84 ? -0.218 12.421 -1.706 1.00 88.00 84 GLU A C 1
ATOM 643 O O . GLU A 1 84 ? 0.380 11.807 -0.822 1.00 88.00 84 GLU A O 1
ATOM 648 N N . TRP A 1 85 ? 0.379 12.822 -2.828 1.00 91.75 85 TRP A N 1
ATOM 649 C CA . TRP A 1 85 ? 1.801 12.643 -3.081 1.00 91.75 85 TRP A CA 1
ATOM 650 C C . TRP A 1 85 ? 2.497 13.999 -2.941 1.00 91.75 85 TRP A C 1
ATOM 652 O O . TRP A 1 85 ? 2.278 14.860 -3.799 1.00 91.75 85 TRP A O 1
ATOM 662 N N . PRO A 1 86 ? 3.331 14.210 -1.907 1.00 87.69 86 PRO A N 1
ATOM 663 C CA . PRO A 1 86 ? 3.992 15.486 -1.675 1.00 87.69 86 PRO A CA 1
ATOM 664 C C . PRO A 1 86 ? 4.760 15.962 -2.913 1.00 87.69 86 PRO A C 1
ATOM 666 O O . PRO A 1 86 ? 5.643 15.269 -3.423 1.00 87.69 86 PRO A O 1
ATOM 669 N N . VAL A 1 87 ? 4.431 17.162 -3.404 1.00 81.00 87 VAL A N 1
ATOM 670 C CA . VAL A 1 87 ? 5.143 17.798 -4.532 1.00 81.00 87 VAL A CA 1
ATOM 671 C C . VAL A 1 87 ? 6.564 18.189 -4.112 1.00 81.00 87 VAL A C 1
ATOM 673 O O . VAL A 1 87 ? 7.518 18.110 -4.893 1.00 81.00 87 VAL A O 1
ATOM 676 N N . GLN A 1 88 ? 6.702 18.599 -2.854 1.00 82.94 88 GLN A N 1
ATOM 677 C CA . GLN A 1 88 ? 7.959 18.902 -2.192 1.00 82.94 88 GLN A CA 1
ATOM 678 C C . GLN A 1 88 ? 7.951 18.183 -0.846 1.00 82.94 88 GLN A C 1
ATOM 680 O O . GLN A 1 88 ? 6.991 18.295 -0.091 1.00 82.94 88 GLN A O 1
ATOM 685 N N . GLY A 1 89 ? 8.988 17.398 -0.576 1.00 89.75 89 GLY A N 1
ATOM 686 C CA . GLY A 1 89 ? 9.068 16.599 0.638 1.00 89.75 89 GLY A CA 1
ATOM 687 C C . GLY A 1 89 ? 10.057 15.454 0.502 1.00 89.75 89 GLY A C 1
ATOM 688 O O . GLY A 1 89 ? 10.552 15.143 -0.592 1.00 89.75 89 GLY A O 1
ATOM 689 N N . THR A 1 90 ? 10.356 14.840 1.635 1.00 95.75 90 THR A N 1
ATOM 690 C CA . THR A 1 90 ? 11.172 13.633 1.713 1.00 95.75 90 THR A CA 1
ATOM 691 C C . THR A 1 90 ? 10.278 12.402 1.851 1.00 95.75 90 THR A C 1
ATOM 693 O O . THR A 1 90 ? 9.056 12.507 1.994 1.00 95.75 90 THR A O 1
ATOM 696 N N . VAL A 1 91 ? 10.876 11.213 1.790 1.00 95.69 91 VAL A N 1
ATOM 697 C CA . VAL A 1 91 ? 10.164 9.966 2.105 1.00 95.69 91 VAL A CA 1
ATOM 698 C C . VAL A 1 91 ? 9.606 10.004 3.531 1.00 95.69 91 VAL A C 1
ATOM 700 O O . VAL A 1 91 ? 8.489 9.551 3.753 1.00 95.69 91 VAL A O 1
ATOM 703 N N . GLU A 1 92 ? 10.331 10.603 4.475 1.00 95.44 92 GLU A N 1
ATOM 704 C CA . GLU A 1 92 ? 9.864 10.824 5.847 1.00 95.44 92 GLU A CA 1
ATOM 705 C C . GLU A 1 92 ? 8.584 11.661 5.899 1.00 95.44 92 GLU A C 1
ATOM 707 O O . GLU A 1 92 ? 7.609 11.224 6.501 1.00 95.44 92 GLU A O 1
ATOM 712 N N . THR A 1 93 ? 8.538 12.799 5.194 1.00 94.56 93 THR A N 1
ATOM 713 C CA . THR A 1 93 ? 7.324 13.631 5.122 1.00 94.56 93 THR A CA 1
ATOM 714 C C . THR A 1 93 ? 6.124 12.817 4.646 1.00 94.56 93 THR A C 1
ATOM 716 O O . THR A 1 93 ? 5.047 12.894 5.228 1.00 94.56 93 THR A O 1
ATOM 719 N N . PHE A 1 94 ? 6.321 11.997 3.612 1.00 95.94 94 PHE A N 1
ATOM 720 C CA . PHE A 1 94 ? 5.267 11.135 3.087 1.00 95.94 94 PHE A CA 1
ATOM 721 C C . PHE A 1 94 ? 4.799 10.085 4.099 1.00 95.94 94 PHE A C 1
ATOM 723 O O . PHE A 1 94 ? 3.598 9.874 4.241 1.00 95.94 94 PHE A O 1
ATOM 730 N N . ILE A 1 95 ? 5.725 9.449 4.822 1.00 95.56 95 ILE A N 1
ATOM 731 C CA . ILE A 1 95 ? 5.393 8.480 5.875 1.00 95.56 95 ILE A CA 1
ATOM 732 C C . ILE A 1 95 ? 4.601 9.159 6.997 1.00 95.56 95 ILE A C 1
ATOM 734 O O . ILE A 1 95 ? 3.606 8.600 7.451 1.00 95.56 95 ILE A O 1
ATOM 738 N N . THR A 1 96 ? 4.979 10.370 7.412 1.00 93.75 96 THR A N 1
ATOM 739 C CA . THR A 1 96 ? 4.225 11.140 8.412 1.00 93.75 96 THR A CA 1
ATOM 740 C C . THR A 1 96 ? 2.809 11.449 7.929 1.00 93.75 96 THR A C 1
ATOM 742 O O . THR A 1 96 ? 1.853 11.209 8.660 1.00 93.75 96 THR A O 1
ATOM 745 N N . THR A 1 97 ? 2.639 11.905 6.684 1.00 92.81 97 THR A N 1
ATOM 746 C CA . THR A 1 97 ? 1.304 12.127 6.101 1.00 92.81 97 THR A CA 1
ATOM 747 C C . THR A 1 97 ? 0.492 10.831 6.029 1.00 92.81 97 THR A C 1
ATOM 749 O O . THR A 1 97 ? -0.703 10.832 6.316 1.00 92.81 97 THR A O 1
ATOM 752 N N . PHE A 1 98 ? 1.132 9.706 5.703 1.00 94.81 98 PHE A N 1
ATOM 753 C CA . PHE A 1 98 ? 0.479 8.399 5.696 1.00 94.81 98 PHE A CA 1
ATOM 754 C C . PHE A 1 98 ? 0.026 7.973 7.102 1.00 94.81 98 PHE A C 1
ATOM 756 O O . PHE A 1 98 ? -1.073 7.445 7.256 1.00 94.81 98 PHE A O 1
ATOM 763 N N . LYS A 1 99 ? 0.836 8.232 8.136 1.00 94.56 99 LYS A N 1
ATOM 764 C CA . LYS A 1 99 ? 0.467 7.986 9.539 1.00 94.56 99 LYS A CA 1
ATOM 765 C C . LYS A 1 99 ? -0.724 8.829 9.977 1.00 94.56 99 LYS A C 1
ATOM 767 O O . LYS A 1 99 ? -1.618 8.289 10.613 1.00 94.56 99 LYS A O 1
ATOM 772 N N . LEU A 1 100 ? -0.776 10.104 9.588 1.00 93.19 100 LEU A N 1
ATOM 773 C CA . LEU A 1 100 ? -1.929 10.970 9.863 1.00 93.19 100 LEU A CA 1
ATOM 774 C C . LEU A 1 100 ? -3.210 10.415 9.219 1.00 93.19 100 LEU A C 1
ATOM 776 O O . LEU A 1 100 ? -4.223 10.227 9.891 1.00 93.19 100 LEU A O 1
ATOM 780 N N . TRP A 1 101 ? -3.131 10.037 7.942 1.00 93.25 101 TRP A N 1
ATOM 781 C CA . TRP A 1 101 ? -4.235 9.388 7.227 1.00 93.25 101 TRP A CA 1
ATOM 782 C C . TRP A 1 101 ? -4.702 8.087 7.901 1.00 93.25 101 TRP A C 1
ATOM 784 O O . TRP A 1 101 ? -5.891 7.753 7.870 1.00 93.25 101 TRP A O 1
ATOM 794 N N . LEU A 1 102 ? -3.760 7.337 8.482 1.00 93.75 102 LEU A N 1
ATOM 795 C CA . LEU A 1 102 ? -4.031 6.091 9.189 1.00 93.75 102 LEU A CA 1
ATOM 796 C C . LEU A 1 102 ? -4.675 6.351 10.555 1.00 93.75 102 LEU A C 1
ATOM 798 O O . LEU A 1 102 ? -5.651 5.681 10.885 1.00 93.75 102 LEU A O 1
ATOM 802 N N . SER A 1 103 ? -4.190 7.345 11.308 1.00 93.50 103 SER A N 1
ATOM 803 C CA . SER A 1 103 ? -4.766 7.722 12.604 1.00 93.50 103 SER A CA 1
ATOM 804 C C . SER A 1 103 ? -6.227 8.146 12.483 1.00 93.50 103 SER A C 1
ATOM 806 O O . SER A 1 103 ? -7.045 7.694 13.271 1.00 93.50 103 SER A O 1
ATOM 808 N N . GLU A 1 104 ? -6.584 8.905 11.443 1.00 91.75 104 GLU A N 1
ATOM 809 C CA . GLU A 1 104 ? -7.974 9.315 11.181 1.00 91.75 104 GLU A CA 1
ATOM 810 C C . GLU A 1 104 ? -8.919 8.134 10.919 1.00 91.75 104 GLU A C 1
ATOM 812 O O . GLU A 1 104 ? -10.125 8.250 11.091 1.00 91.75 104 GLU A O 1
ATOM 817 N N . ARG A 1 105 ? -8.403 6.987 10.467 1.00 91.75 105 ARG A N 1
ATOM 818 C CA . ARG A 1 105 ? -9.223 5.784 10.242 1.00 91.75 105 ARG A CA 1
ATOM 819 C C . ARG A 1 105 ? -9.322 4.923 11.482 1.00 91.75 105 ARG A C 1
ATOM 821 O O . ARG A 1 105 ? -10.381 4.370 11.750 1.00 91.75 105 ARG A O 1
ATOM 828 N N . LEU A 1 106 ? -8.237 4.848 12.242 1.00 92.81 106 LEU A N 1
ATOM 829 C CA . LEU A 1 106 ? -8.187 4.120 13.506 1.00 92.81 106 LEU A CA 1
ATOM 830 C C . LEU A 1 106 ? -9.002 4.797 14.620 1.00 92.81 106 LEU A C 1
ATOM 832 O O . LEU A 1 106 ? -9.256 4.179 15.648 1.00 92.81 106 LEU A O 1
ATOM 836 N N . THR A 1 107 ? -9.491 6.026 14.423 1.00 91.06 107 THR A N 1
ATOM 837 C CA . THR A 1 107 ? -10.515 6.607 15.308 1.00 91.06 107 THR A CA 1
ATOM 838 C C . THR A 1 107 ? -11.907 6.014 15.089 1.00 91.06 107 THR A C 1
ATOM 840 O O . THR A 1 107 ? -12.739 6.094 15.988 1.00 91.06 107 THR A O 1
ATOM 843 N N . GLU A 1 108 ? -12.180 5.428 13.919 1.00 90.00 108 GLU A N 1
ATOM 844 C CA . GLU A 1 108 ? -13.532 5.012 13.511 1.00 90.00 108 GLU A CA 1
ATOM 845 C C . GLU A 1 108 ? -13.682 3.502 13.283 1.00 90.00 108 GLU A C 1
ATOM 847 O O . GLU A 1 108 ? -14.803 2.990 13.342 1.00 90.00 108 GLU A O 1
ATOM 852 N N . SER A 1 109 ? -12.591 2.793 12.980 1.00 93.25 109 SER A N 1
ATOM 853 C CA . SER A 1 109 ? -12.633 1.383 12.583 1.00 93.25 109 SER A CA 1
ATOM 854 C C . SER A 1 109 ? -11.315 0.661 12.848 1.00 93.25 109 SER A C 1
ATOM 856 O O . SER A 1 109 ? -10.242 1.263 12.800 1.00 93.25 109 SER A O 1
ATOM 858 N N . ASP A 1 110 ? -11.376 -0.666 12.966 1.00 95.12 110 ASP A N 1
ATOM 859 C CA . ASP A 1 110 ? -10.191 -1.514 12.813 1.00 95.12 110 ASP A CA 1
ATOM 860 C C . ASP A 1 110 ? -9.620 -1.367 11.395 1.00 95.12 110 ASP A C 1
ATOM 862 O O . ASP A 1 110 ? -10.367 -1.369 10.412 1.00 95.12 110 ASP A O 1
ATOM 866 N N . VAL A 1 111 ? -8.296 -1.280 11.251 1.00 95.75 111 VAL A N 1
ATOM 867 C CA . VAL A 1 111 ? -7.652 -1.091 9.941 1.00 95.75 111 VAL A CA 1
ATOM 868 C C . VAL A 1 111 ? -6.722 -2.250 9.612 1.00 95.75 111 VAL A C 1
ATOM 870 O O . VAL A 1 111 ? -5.767 -2.540 10.326 1.00 95.75 111 VAL A O 1
ATOM 873 N N . TYR A 1 112 ? -6.959 -2.869 8.458 1.00 95.94 112 TYR A N 1
ATOM 874 C CA . TYR A 1 112 ? -6.149 -3.945 7.900 1.00 95.94 112 TYR A CA 1
ATOM 875 C C . TYR A 1 112 ? -5.366 -3.411 6.700 1.00 95.94 112 TYR A C 1
ATOM 877 O O . TYR A 1 112 ? -5.924 -3.219 5.617 1.00 95.94 112 TYR A O 1
ATOM 885 N N . LEU A 1 113 ? -4.066 -3.173 6.870 1.00 95.00 113 LEU A N 1
ATOM 886 C CA . LEU A 1 113 ? -3.170 -2.796 5.781 1.00 95.00 113 LEU A CA 1
ATOM 887 C C . LEU A 1 113 ? -2.658 -4.051 5.069 1.00 95.00 113 LEU A C 1
ATOM 889 O O . LEU A 1 113 ? -1.939 -4.871 5.643 1.00 95.00 113 LEU A O 1
ATOM 893 N N . CYS A 1 114 ? -3.009 -4.196 3.795 1.00 93.81 114 CYS A N 1
ATOM 894 C CA . CYS A 1 114 ? -2.583 -5.300 2.945 1.00 93.81 114 CYS A CA 1
ATOM 895 C C . CYS A 1 114 ? -1.525 -4.826 1.946 1.00 93.81 114 CYS A C 1
ATOM 897 O O . CYS A 1 114 ? -1.822 -4.130 0.969 1.00 93.81 114 CYS A O 1
ATOM 899 N N . PHE A 1 115 ? -0.283 -5.241 2.175 1.00 90.69 115 PHE A N 1
ATOM 900 C CA . PHE A 1 115 ? 0.824 -5.044 1.252 1.00 90.69 115 PHE A CA 1
ATOM 901 C C . PHE A 1 115 ? 0.895 -6.186 0.227 1.00 90.69 115 PHE A C 1
ATOM 903 O O . PHE A 1 115 ? 0.496 -7.328 0.468 1.00 90.69 115 PHE A O 1
ATOM 910 N N . ASP A 1 116 ? 1.383 -5.861 -0.972 1.00 81.88 116 ASP A N 1
ATOM 911 C CA . ASP A 1 116 ? 1.623 -6.856 -2.016 1.00 81.88 116 ASP A CA 1
ATOM 912 C C . ASP A 1 116 ? 2.747 -7.808 -1.571 1.00 81.88 116 ASP A C 1
ATOM 914 O O . ASP A 1 116 ? 3.881 -7.371 -1.389 1.00 81.88 116 ASP A O 1
ATOM 918 N N . ARG A 1 117 ? 2.474 -9.119 -1.528 1.00 76.62 117 ARG A N 1
ATOM 919 C CA . ARG A 1 117 ? 3.529 -10.132 -1.379 1.00 76.62 117 ARG A CA 1
ATOM 920 C C . ARG A 1 117 ? 4.277 -10.320 -2.689 1.00 76.62 117 ARG A C 1
ATOM 922 O O . ARG A 1 117 ? 3.712 -10.758 -3.703 1.00 76.62 117 ARG A O 1
ATOM 929 N N . TYR A 1 118 ? 5.568 -10.026 -2.682 1.00 69.00 118 TYR A N 1
ATOM 930 C CA . TYR A 1 118 ? 6.385 -10.116 -3.881 1.00 69.00 118 TYR A CA 1
ATOM 931 C C . TYR A 1 118 ? 7.264 -11.365 -3.908 1.00 69.00 118 TYR A C 1
ATOM 933 O O . TYR A 1 118 ? 8.475 -11.298 -3.771 1.00 69.00 118 TYR A O 1
ATOM 941 N N . HIS A 1 119 ? 6.642 -12.518 -4.158 1.00 68.25 119 HIS A N 1
ATOM 942 C CA . HIS A 1 119 ? 7.368 -13.768 -4.400 1.00 68.25 119 HIS A CA 1
ATOM 943 C C . HIS A 1 119 ? 7.861 -13.863 -5.854 1.00 68.25 119 HIS A C 1
ATOM 945 O O . HIS A 1 119 ? 7.133 -13.469 -6.782 1.00 68.25 119 HIS A O 1
ATOM 951 N N . ASP A 1 120 ? 9.060 -14.4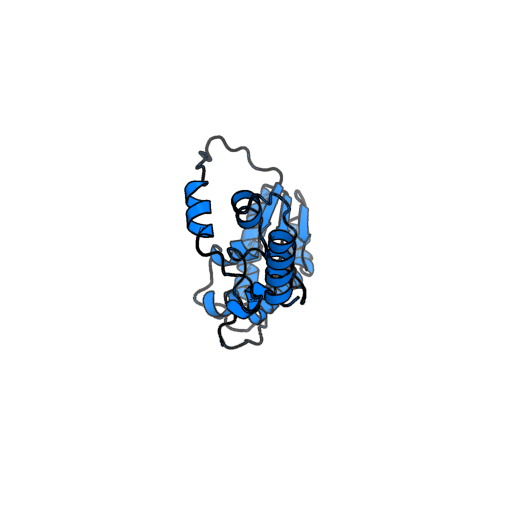23 -6.042 1.00 60.97 120 ASP A N 1
ATOM 952 C CA . ASP A 1 120 ? 9.750 -14.544 -7.338 1.00 60.97 120 ASP A CA 1
ATOM 953 C C . ASP A 1 120 ? 9.022 -15.466 -8.339 1.00 60.97 120 ASP A C 1
ATOM 955 O O . ASP A 1 120 ? 9.107 -15.265 -9.550 1.00 60.97 120 ASP A O 1
ATOM 959 N N . TYR A 1 121 ? 8.177 -16.383 -7.853 1.00 62.84 121 TYR A N 1
ATOM 960 C CA . TYR A 1 121 ? 7.470 -17.385 -8.673 1.00 62.84 121 TYR A CA 1
ATOM 961 C C . TYR A 1 121 ? 5.938 -17.309 -8.590 1.00 62.84 121 TYR A C 1
ATOM 963 O O . TYR A 1 121 ? 5.237 -18.299 -8.776 1.00 62.84 121 TYR A O 1
ATOM 971 N N . SER A 1 122 ? 5.385 -16.133 -8.291 1.00 64.56 122 SER A N 1
ATOM 972 C CA . SER A 1 122 ? 3.925 -15.945 -8.306 1.00 64.56 122 SER A CA 1
ATOM 973 C C . SER A 1 122 ? 3.388 -15.740 -9.726 1.00 64.56 122 SER A C 1
ATOM 975 O O . SER A 1 122 ? 4.083 -15.204 -10.578 1.00 64.56 122 SER A O 1
ATOM 977 N N . ILE A 1 123 ? 2.102 -16.022 -9.971 1.00 59.22 123 ILE A N 1
ATOM 978 C CA . ILE A 1 123 ? 1.417 -15.665 -11.236 1.00 59.22 123 ILE A CA 1
ATOM 979 C C . ILE A 1 123 ? 1.577 -14.163 -11.562 1.00 59.22 123 ILE A C 1
ATOM 981 O O . ILE A 1 123 ? 1.551 -13.762 -12.721 1.00 59.22 123 ILE A O 1
ATOM 985 N N . LYS A 1 124 ? 1.809 -13.310 -10.552 1.00 61.94 124 LYS A N 1
ATOM 986 C CA . LYS A 1 124 ? 2.121 -11.891 -10.758 1.00 61.94 124 LYS A CA 1
ATOM 987 C C . LYS A 1 124 ? 3.502 -11.669 -11.401 1.00 61.94 124 LYS A C 1
ATOM 989 O O . LYS A 1 124 ? 3.636 -10.674 -12.110 1.00 61.94 124 LYS A O 1
ATOM 994 N N . SER A 1 125 ? 4.508 -12.527 -11.198 1.00 63.09 125 SER A N 1
ATOM 995 C CA . SER A 1 125 ? 5.872 -12.320 -11.722 1.00 63.09 125 SER A CA 1
ATOM 996 C C . SER A 1 125 ? 5.923 -12.307 -13.255 1.00 63.09 125 SER A C 1
ATOM 998 O O . SER A 1 125 ? 6.587 -11.439 -13.824 1.00 63.09 125 SER A O 1
ATOM 1000 N N . SER A 1 126 ? 5.117 -13.138 -13.926 1.00 60.00 126 SER A N 1
ATOM 1001 C CA . SER A 1 126 ? 4.975 -13.132 -15.393 1.00 60.00 126 SER A CA 1
ATOM 1002 C C . SER A 1 126 ? 4.452 -11.791 -15.932 1.00 60.00 126 SER A C 1
ATOM 1004 O O . SER A 1 126 ? 4.921 -11.312 -16.960 1.00 60.00 126 SER A O 1
ATOM 1006 N N . THR A 1 127 ? 3.566 -11.115 -15.191 1.00 58.31 127 THR A N 1
ATOM 1007 C CA . THR A 1 127 ? 3.073 -9.762 -15.530 1.00 58.31 127 THR A CA 1
ATOM 1008 C C . THR A 1 127 ? 3.988 -8.614 -15.080 1.00 58.31 127 THR A C 1
ATOM 1010 O O . THR A 1 127 ? 3.798 -7.473 -15.507 1.00 58.31 127 THR A O 1
ATOM 1013 N N . ARG A 1 128 ? 4.972 -8.868 -14.201 1.00 63.06 128 ARG A N 1
ATOM 1014 C CA . ARG A 1 128 ? 5.949 -7.852 -13.761 1.00 63.06 128 ARG A CA 1
ATOM 1015 C C . ARG A 1 128 ? 6.979 -7.585 -14.850 1.00 63.06 128 ARG A C 1
ATOM 1017 O O . ARG A 1 128 ? 7.243 -6.421 -15.136 1.00 63.06 128 ARG A O 1
ATOM 1024 N N . ASN A 1 129 ? 7.495 -8.634 -15.498 1.00 57.78 129 ASN A N 1
ATOM 1025 C CA . ASN A 1 129 ? 8.456 -8.484 -16.596 1.00 57.78 129 ASN A CA 1
ATOM 1026 C C . ASN A 1 129 ? 7.871 -7.673 -17.756 1.00 57.78 129 ASN A C 1
ATOM 1028 O O . ASN A 1 129 ? 8.536 -6.787 -18.277 1.00 57.78 129 ASN A O 1
ATOM 1032 N N . SER A 1 130 ? 6.596 -7.881 -18.090 1.00 54.53 130 SER A N 1
ATOM 1033 C CA . SER A 1 130 ? 5.922 -7.121 -19.148 1.00 54.53 130 SER A CA 1
ATOM 1034 C C . SER A 1 130 ? 5.627 -5.654 -18.784 1.00 54.53 130 SER A C 1
ATOM 1036 O O . SER A 1 130 ? 5.279 -4.866 -19.656 1.00 54.53 130 SER A O 1
ATOM 1038 N N . ARG A 1 131 ? 5.724 -5.279 -17.498 1.00 56.78 131 ARG A N 1
ATOM 1039 C CA . ARG A 1 131 ? 5.533 -3.904 -16.984 1.00 56.78 131 ARG A CA 1
ATOM 1040 C C . ARG A 1 131 ? 6.840 -3.229 -16.568 1.00 56.78 131 ARG A C 1
ATOM 1042 O O . ARG A 1 131 ? 6.817 -2.076 -16.145 1.00 56.78 131 ARG A O 1
ATOM 1049 N N . SER A 1 132 ? 7.960 -3.942 -16.653 1.00 53.34 132 SER A N 1
ATOM 1050 C CA . SER A 1 132 ? 9.285 -3.444 -16.306 1.00 53.34 132 SER A CA 1
ATOM 1051 C C . SER A 1 132 ? 9.702 -2.336 -17.275 1.00 53.34 132 SER A C 1
ATOM 1053 O O . SER A 1 132 ? 10.333 -2.592 -18.298 1.00 53.34 132 SER A O 1
ATOM 1055 N N . MET A 1 133 ? 9.374 -1.088 -16.947 1.00 56.47 133 MET A N 1
ATOM 1056 C CA . MET A 1 133 ? 10.028 0.060 -17.568 1.00 56.47 133 MET A CA 1
ATOM 1057 C C . MET A 1 133 ? 11.458 0.154 -17.024 1.00 56.47 133 MET A C 1
ATOM 1059 O O . MET A 1 133 ? 11.673 -0.017 -15.824 1.00 56.47 133 MET A O 1
ATOM 1063 N N . THR A 1 134 ? 12.428 0.464 -17.886 1.00 56.97 134 THR A N 1
ATOM 1064 C CA . THR A 1 134 ? 13.838 0.787 -17.577 1.00 56.97 134 THR A CA 1
ATOM 1065 C C . THR A 1 134 ? 13.975 2.099 -16.786 1.00 56.97 134 THR A C 1
ATOM 1067 O O . THR A 1 134 ? 14.775 2.976 -17.096 1.00 56.97 134 THR A O 1
ATOM 1070 N N . ALA A 1 135 ? 13.158 2.272 -15.751 1.00 65.81 135 ALA A N 1
ATOM 1071 C CA . ALA A 1 135 ? 13.192 3.422 -14.870 1.00 65.81 135 ALA A CA 1
ATOM 1072 C C . ALA A 1 135 ? 14.332 3.281 -13.854 1.00 65.81 135 ALA A C 1
ATOM 1074 O O . ALA A 1 135 ? 14.622 2.184 -13.367 1.00 65.81 135 ALA A O 1
ATOM 1075 N N . ARG A 1 136 ? 14.944 4.416 -13.500 1.00 82.88 136 ARG A N 1
ATOM 1076 C CA . ARG A 1 136 ? 15.986 4.507 -12.473 1.00 82.88 136 ARG A CA 1
ATOM 1077 C C . ARG A 1 136 ? 15.515 3.849 -11.174 1.00 82.88 136 ARG A C 1
ATOM 1079 O O . ARG A 1 136 ? 14.439 4.160 -10.662 1.00 82.88 136 ARG A O 1
ATOM 1086 N N . VAL A 1 137 ? 16.345 2.961 -10.638 1.00 88.00 137 VAL A N 1
ATOM 1087 C CA . VAL A 1 137 ? 16.174 2.444 -9.279 1.00 88.00 137 VAL A CA 1
ATOM 1088 C C . VAL A 1 137 ? 16.777 3.466 -8.320 1.00 88.00 137 VAL A C 1
ATOM 1090 O O . VAL A 1 137 ? 17.931 3.864 -8.487 1.00 88.00 137 VAL A O 1
ATOM 1093 N N . TYR A 1 138 ? 15.986 3.933 -7.362 1.00 89.50 138 TYR A N 1
ATOM 1094 C CA . TYR A 1 138 ? 16.444 4.849 -6.318 1.00 89.50 138 TYR A CA 1
ATOM 1095 C C . TYR A 1 138 ? 16.962 4.045 -5.124 1.00 89.50 138 TYR A C 1
ATOM 1097 O O . TYR A 1 138 ? 16.586 2.888 -4.950 1.00 89.50 138 TYR A O 1
ATOM 1105 N N . ASN A 1 139 ? 17.813 4.667 -4.310 1.00 92.94 139 ASN A N 1
ATOM 1106 C CA . ASN A 1 139 ? 18.157 4.175 -2.980 1.00 92.94 139 ASN A CA 1
ATOM 1107 C C . ASN A 1 139 ? 17.347 4.997 -1.977 1.00 92.94 139 ASN A C 1
ATOM 1109 O O . ASN A 1 139 ? 17.759 6.103 -1.628 1.00 92.94 139 ASN A O 1
ATOM 1113 N N . LEU A 1 140 ? 16.143 4.534 -1.638 1.00 93.75 140 LEU A N 1
ATOM 1114 C CA . LEU A 1 140 ? 15.235 5.311 -0.798 1.00 93.75 140 LEU A CA 1
ATOM 1115 C C . LEU A 1 140 ? 15.690 5.262 0.661 1.00 93.75 140 LEU A C 1
ATOM 1117 O O . LEU A 1 140 ? 15.804 4.196 1.258 1.00 93.75 140 LEU A O 1
ATOM 1121 N N . THR A 1 141 ? 15.888 6.440 1.235 1.00 94.25 141 THR A N 1
ATOM 1122 C CA . THR A 1 141 ? 16.043 6.669 2.674 1.00 94.25 141 THR A CA 1
ATOM 1123 C C . THR A 1 141 ? 15.008 7.689 3.130 1.00 94.25 141 THR A C 1
ATOM 1125 O O . THR A 1 141 ? 14.448 8.407 2.299 1.00 94.25 141 THR A O 1
ATOM 1128 N N . LEU A 1 142 ? 14.792 7.812 4.439 1.00 93.44 142 LEU A N 1
ATOM 1129 C CA . LEU A 1 142 ? 13.899 8.821 5.017 1.00 93.44 142 LEU A CA 1
ATOM 1130 C C . LEU A 1 142 ? 14.171 10.241 4.497 1.00 93.44 142 LEU A C 1
ATOM 1132 O O . LEU A 1 142 ? 13.239 10.964 4.162 1.00 93.44 142 LEU A O 1
ATOM 1136 N N . GLN A 1 143 ? 15.445 10.610 4.354 1.00 95.50 143 GLN A N 1
ATOM 1137 C CA . GLN A 1 143 ? 15.888 11.946 3.938 1.00 95.50 143 GLN A CA 1
ATOM 1138 C C . GLN A 1 143 ? 15.922 12.118 2.415 1.00 95.50 143 GLN A C 1
ATOM 1140 O O . GLN A 1 143 ? 16.141 13.220 1.910 1.00 95.50 143 GLN A O 1
ATOM 1145 N N . THR A 1 144 ? 15.719 11.041 1.654 1.00 94.00 144 THR A N 1
ATOM 1146 C CA . THR A 1 144 ? 15.678 11.117 0.195 1.00 94.00 144 THR A CA 1
ATOM 1147 C C . THR A 1 144 ? 14.490 11.975 -0.227 1.00 94.00 144 THR A C 1
ATOM 1149 O O . THR A 1 144 ? 13.366 11.752 0.226 1.00 94.00 144 THR A O 1
ATOM 1152 N N . ARG A 1 145 ? 14.716 12.942 -1.128 1.00 94.25 145 ARG A N 1
ATOM 1153 C CA . ARG A 1 145 ? 13.622 13.685 -1.768 1.00 94.25 145 ARG A CA 1
ATOM 1154 C C . ARG A 1 145 ? 12.691 12.689 -2.450 1.00 94.25 145 ARG A C 1
ATOM 1156 O O . ARG A 1 145 ? 13.157 11.915 -3.286 1.00 94.25 145 ARG A O 1
ATOM 1163 N N . LEU A 1 146 ? 11.403 12.736 -2.120 1.00 94.69 146 LEU A N 1
ATOM 1164 C CA . LEU A 1 146 ? 10.424 11.790 -2.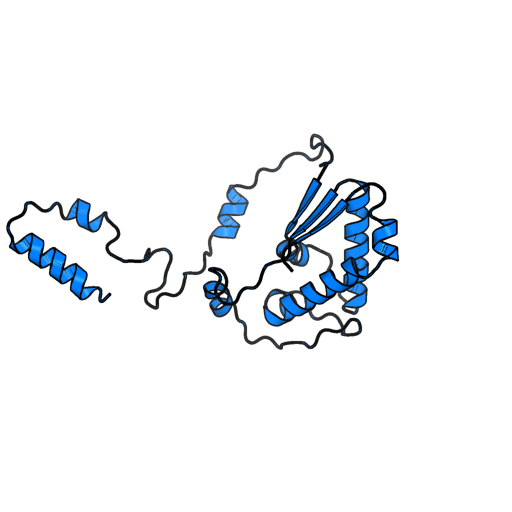637 1.00 94.69 146 LEU A CA 1
ATOM 1165 C C . LEU A 1 146 ? 10.373 11.882 -4.174 1.00 94.69 146 LEU A C 1
ATOM 1167 O O . LEU A 1 146 ? 10.028 12.941 -4.710 1.00 94.69 146 LEU A O 1
ATOM 1171 N N . PRO A 1 147 ? 10.734 10.814 -4.912 1.00 93.56 147 PRO A N 1
ATOM 1172 C CA . PRO A 1 147 ? 10.603 10.814 -6.363 1.00 93.56 147 PRO A CA 1
ATOM 1173 C C . PRO A 1 147 ? 9.132 10.897 -6.777 1.00 93.56 147 PRO A C 1
ATOM 1175 O O . PRO A 1 147 ? 8.229 10.709 -5.964 1.00 93.56 147 PRO A O 1
ATOM 1178 N N . SER A 1 148 ? 8.864 11.165 -8.056 1.00 92.62 148 SER A N 1
ATOM 1179 C CA . SER A 1 148 ? 7.480 11.216 -8.529 1.00 92.62 148 SER A CA 1
ATOM 1180 C C . SER A 1 148 ? 6.767 9.879 -8.299 1.00 92.62 148 SER A C 1
ATOM 1182 O O . SER A 1 148 ? 7.373 8.808 -8.403 1.00 92.62 148 SER A O 1
ATOM 1184 N N . ARG A 1 149 ? 5.457 9.943 -8.036 1.00 92.69 149 ARG A N 1
ATOM 1185 C CA . ARG A 1 149 ? 4.591 8.768 -7.855 1.00 92.69 149 ARG A CA 1
ATOM 1186 C C . ARG A 1 149 ? 4.816 7.714 -8.936 1.00 92.69 149 ARG A C 1
ATOM 1188 O O . ARG A 1 149 ? 5.005 6.544 -8.631 1.00 92.69 149 ARG A O 1
ATOM 1195 N N . ASP A 1 150 ? 4.881 8.137 -10.195 1.00 90.69 150 ASP A N 1
ATOM 1196 C CA . ASP A 1 150 ? 5.133 7.244 -11.325 1.00 90.69 150 ASP A CA 1
ATOM 1197 C C . ASP A 1 150 ? 6.514 6.579 -11.270 1.00 90.69 150 ASP A C 1
ATOM 1199 O O . ASP A 1 150 ? 6.620 5.380 -11.530 1.00 90.69 150 ASP A O 1
ATOM 1203 N N . ALA A 1 151 ? 7.564 7.320 -10.901 1.00 90.19 151 ALA A N 1
ATOM 1204 C CA . ALA A 1 151 ? 8.920 6.784 -10.796 1.00 90.19 151 ALA A CA 1
ATOM 1205 C C . ALA A 1 151 ? 9.045 5.714 -9.697 1.00 90.19 151 ALA A C 1
ATOM 1207 O O . ALA A 1 151 ? 9.844 4.782 -9.828 1.00 90.19 151 ALA A O 1
ATOM 1208 N N . ILE A 1 152 ? 8.240 5.821 -8.635 1.00 91.81 152 ILE A N 1
ATOM 1209 C CA . ILE A 1 152 ? 8.182 4.821 -7.569 1.00 91.81 152 ILE A CA 1
ATOM 1210 C C . ILE A 1 152 ? 7.242 3.670 -7.927 1.00 91.81 152 ILE A C 1
ATOM 1212 O O . ILE A 1 152 ? 7.675 2.523 -7.977 1.00 91.81 152 ILE A O 1
ATOM 1216 N N . LEU A 1 153 ? 5.966 3.949 -8.194 1.00 90.31 153 LEU A N 1
ATOM 1217 C CA . LEU A 1 153 ? 4.923 2.922 -8.258 1.00 90.31 153 LEU A CA 1
ATOM 1218 C C . LEU A 1 153 ? 4.955 2.083 -9.542 1.00 90.31 153 LEU A C 1
ATOM 1220 O O . LEU A 1 153 ? 4.480 0.946 -9.525 1.00 90.31 153 LEU A O 1
ATOM 1224 N N . LYS A 1 154 ? 5.523 2.598 -10.643 1.00 86.62 154 LYS A N 1
ATOM 1225 C CA . LYS A 1 154 ? 5.708 1.821 -11.886 1.00 86.62 154 LYS A CA 1
ATOM 1226 C C . LYS A 1 154 ? 6.980 0.971 -11.871 1.00 86.62 154 LYS A C 1
ATOM 1228 O O . LYS A 1 154 ? 7.068 0.008 -12.628 1.00 86.62 154 LYS A O 1
ATOM 1233 N N . ASN A 1 155 ? 7.950 1.283 -11.009 1.00 86.56 155 ASN A N 1
ATOM 1234 C CA . ASN A 1 155 ? 9.156 0.477 -10.844 1.00 86.56 155 ASN A CA 1
ATOM 1235 C C . ASN A 1 155 ? 9.013 -0.437 -9.623 1.00 86.56 155 ASN A C 1
ATOM 1237 O O . ASN A 1 155 ? 9.031 0.009 -8.478 1.00 86.56 155 ASN A O 1
ATOM 1241 N N . TYR A 1 156 ? 8.933 -1.742 -9.873 1.00 84.31 156 TYR A N 1
ATOM 1242 C CA . TYR A 1 156 ? 8.764 -2.751 -8.829 1.00 84.31 156 TYR A CA 1
ATOM 1243 C C . TYR A 1 156 ? 9.796 -2.637 -7.689 1.00 84.31 156 TYR A C 1
ATOM 1245 O O . TYR A 1 156 ? 9.414 -2.681 -6.522 1.00 84.31 156 TYR A O 1
ATOM 1253 N N . LYS A 1 157 ? 11.082 -2.419 -7.998 1.00 87.56 157 LYS A N 1
ATOM 1254 C CA . LYS A 1 157 ? 12.141 -2.313 -6.979 1.00 87.56 157 LYS A CA 1
ATOM 1255 C C . LYS A 1 157 ? 11.972 -1.071 -6.103 1.00 87.56 157 LYS A C 1
ATOM 1257 O O . LYS A 1 157 ? 12.202 -1.140 -4.899 1.00 87.56 157 LYS A O 1
ATOM 1262 N N . ASN A 1 158 ? 11.554 0.049 -6.690 1.00 91.06 158 ASN A N 1
ATOM 1263 C CA . ASN A 1 158 ? 11.295 1.282 -5.944 1.00 91.06 158 ASN A CA 1
ATOM 1264 C C . ASN A 1 158 ? 10.048 1.140 -5.061 1.00 91.06 158 ASN A C 1
ATOM 1266 O O . ASN A 1 158 ? 10.073 1.529 -3.896 1.00 91.06 158 ASN A O 1
ATOM 1270 N N . LYS A 1 159 ? 8.978 0.536 -5.595 1.00 90.31 159 LYS A N 1
ATOM 1271 C CA . LYS A 1 159 ? 7.743 0.262 -4.849 1.00 90.31 159 LYS A CA 1
ATOM 1272 C C . LYS A 1 159 ? 7.995 -0.649 -3.642 1.00 90.31 159 LYS A C 1
ATOM 1274 O O . LYS A 1 159 ? 7.479 -0.371 -2.567 1.00 90.31 159 LYS A O 1
ATOM 1279 N N . VAL A 1 160 ? 8.814 -1.695 -3.792 1.00 90.06 160 VAL A N 1
ATOM 1280 C CA . VAL A 1 160 ? 9.213 -2.570 -2.671 1.00 90.06 160 VAL A CA 1
ATOM 1281 C C . VAL A 1 160 ? 9.971 -1.799 -1.596 1.00 90.06 160 VAL A C 1
ATOM 1283 O O . VAL A 1 160 ? 9.644 -1.934 -0.422 1.00 90.06 160 VAL A O 1
ATOM 1286 N N . GLN A 1 161 ? 10.946 -0.969 -1.982 1.00 92.94 161 GLN A N 1
ATOM 1287 C CA . GLN A 1 161 ? 11.688 -0.148 -1.020 1.00 92.94 161 GLN A CA 1
ATOM 1288 C C . GLN A 1 161 ? 10.763 0.793 -0.240 1.00 92.94 161 GLN A C 1
ATOM 1290 O O . GLN A 1 161 ? 10.865 0.863 0.982 1.00 92.94 161 GLN A O 1
ATOM 1295 N N . LEU A 1 162 ? 9.833 1.474 -0.921 1.00 94.12 162 LEU A N 1
ATOM 1296 C CA . LEU A 1 162 ? 8.877 2.360 -0.254 1.00 94.12 162 LEU A CA 1
ATOM 1297 C C . LEU A 1 162 ? 7.946 1.588 0.690 1.00 94.12 162 LEU A C 1
ATOM 1299 O O . LEU A 1 162 ? 7.761 2.010 1.826 1.00 94.12 162 LEU A O 1
ATOM 1303 N N . ASN A 1 163 ? 7.392 0.455 0.245 1.00 93.62 163 ASN A N 1
ATOM 1304 C CA . ASN A 1 163 ? 6.535 -0.386 1.084 1.00 93.62 163 ASN A CA 1
ATOM 1305 C C . ASN A 1 163 ? 7.270 -0.849 2.346 1.00 93.62 163 ASN A C 1
ATOM 1307 O O . ASN A 1 163 ? 6.703 -0.790 3.430 1.00 93.62 163 ASN A O 1
ATOM 1311 N N . LYS A 1 164 ? 8.541 -1.247 2.217 1.00 92.62 164 LYS A N 1
ATOM 1312 C CA . LYS A 1 164 ? 9.368 -1.647 3.358 1.00 92.62 164 LYS A CA 1
ATOM 1313 C C . LYS A 1 164 ? 9.556 -0.501 4.352 1.00 92.62 164 LYS A C 1
ATOM 1315 O O . LYS A 1 164 ? 9.399 -0.718 5.547 1.00 92.62 164 LYS A O 1
ATOM 1320 N N . LEU A 1 165 ? 9.857 0.707 3.868 1.00 95.00 165 LEU A N 1
ATOM 1321 C CA . LEU A 1 165 ? 9.989 1.886 4.729 1.00 95.00 165 LEU A CA 1
ATOM 1322 C C . LEU A 1 165 ? 8.666 2.228 5.426 1.00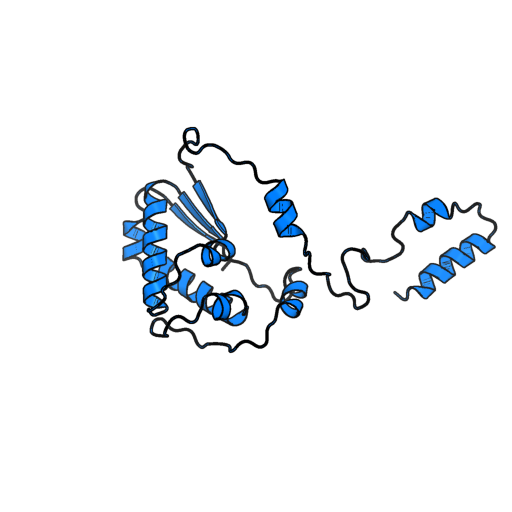 95.00 165 LEU A C 1
ATOM 1324 O O . LEU A 1 165 ? 8.675 2.502 6.621 1.00 95.00 165 LEU A O 1
ATOM 1328 N N . LEU A 1 166 ? 7.534 2.169 4.716 1.00 94.69 166 LEU A N 1
ATOM 1329 C CA . LEU A 1 166 ? 6.210 2.372 5.312 1.00 94.69 166 LEU A CA 1
ATOM 1330 C C . LEU A 1 166 ? 5.938 1.362 6.430 1.00 94.69 166 LEU A C 1
ATOM 1332 O O . LEU A 1 166 ? 5.650 1.779 7.547 1.00 94.69 166 LEU A O 1
ATOM 1336 N N . CYS A 1 167 ? 6.067 0.059 6.153 1.00 93.12 167 CYS A N 1
ATOM 1337 C CA . CYS A 1 167 ? 5.854 -0.989 7.154 1.00 93.12 167 CYS A CA 1
ATOM 1338 C C . CYS A 1 167 ? 6.759 -0.787 8.367 1.00 93.12 167 CYS A C 1
ATOM 1340 O O . CYS A 1 167 ? 6.266 -0.719 9.487 1.00 93.12 167 CYS A O 1
ATOM 1342 N N . GLN A 1 168 ? 8.065 -0.633 8.135 1.00 93.31 168 GLN A N 1
ATOM 1343 C CA . GLN A 1 168 ? 9.044 -0.476 9.201 1.00 93.31 168 GLN A CA 1
ATOM 1344 C C . GLN A 1 168 ? 8.697 0.722 10.087 1.00 93.31 168 GLN A C 1
ATOM 1346 O O . GLN A 1 168 ? 8.572 0.571 11.293 1.00 93.31 168 GLN A O 1
ATOM 1351 N N . HIS A 1 169 ? 8.475 1.900 9.503 1.00 94.12 169 HIS A N 1
ATOM 1352 C CA . HIS A 1 169 ? 8.234 3.103 10.295 1.00 94.12 169 HIS A CA 1
ATOM 1353 C C . HIS A 1 169 ? 6.858 3.153 10.958 1.00 94.12 169 HIS A C 1
ATOM 1355 O O . HIS A 1 169 ? 6.699 3.915 11.905 1.00 94.12 169 HIS A O 1
ATOM 1361 N N . ILE A 1 170 ? 5.873 2.390 10.484 1.00 92.62 170 ILE A N 1
ATOM 1362 C CA . ILE A 1 170 ? 4.586 2.233 11.174 1.00 92.62 170 ILE A CA 1
ATOM 1363 C C . ILE A 1 170 ? 4.735 1.266 12.352 1.00 92.62 170 ILE A C 1
ATOM 1365 O O . ILE A 1 170 ? 4.276 1.574 13.443 1.00 92.62 170 ILE A O 1
ATOM 1369 N N . LEU A 1 171 ? 5.384 0.120 12.136 1.00 91.88 171 LEU A N 1
ATOM 1370 C CA . LEU A 1 171 ? 5.450 -0.969 13.114 1.00 91.88 171 LEU A CA 1
ATOM 1371 C C . LEU A 1 171 ? 6.494 -0.763 14.217 1.00 91.88 171 LEU A C 1
ATOM 1373 O O . LEU A 1 171 ? 6.407 -1.428 15.240 1.00 91.88 171 LEU A O 1
ATOM 1377 N N . THR A 1 172 ? 7.480 0.118 14.021 1.00 92.94 172 THR A N 1
ATOM 1378 C CA . THR A 1 172 ? 8.518 0.410 15.028 1.00 92.94 172 THR A CA 1
ATOM 1379 C C . THR A 1 172 ? 8.343 1.769 15.709 1.00 92.94 172 THR A C 1
ATOM 1381 O O . THR A 1 172 ? 9.285 2.257 16.327 1.00 92.94 172 THR A O 1
ATOM 1384 N N . ASP A 1 173 ? 7.210 2.443 15.514 1.00 93.69 173 ASP A N 1
ATOM 1385 C CA . ASP A 1 173 ? 6.909 3.712 16.183 1.00 93.69 173 ASP A CA 1
ATOM 1386 C C . ASP A 1 173 ? 5.919 3.460 17.318 1.00 93.69 173 ASP A C 1
ATOM 1388 O O . ASP A 1 173 ? 4.709 3.592 17.143 1.00 93.69 173 ASP A O 1
ATOM 1392 N N . ASP A 1 174 ? 6.458 3.074 18.474 1.00 92.56 174 ASP A N 1
ATOM 1393 C CA . ASP A 1 174 ? 5.667 2.740 19.661 1.00 92.56 174 ASP A CA 1
ATOM 1394 C C . ASP A 1 174 ? 4.782 3.914 20.098 1.00 92.56 174 ASP A C 1
ATOM 1396 O O . ASP A 1 174 ? 3.631 3.712 20.463 1.00 92.56 174 ASP A O 1
ATOM 1400 N N . THR A 1 175 ? 5.268 5.156 19.970 1.00 92.50 175 THR A N 1
ATOM 1401 C CA . THR A 1 175 ? 4.490 6.353 20.333 1.00 92.50 175 THR A CA 1
ATOM 1402 C C . THR A 1 175 ? 3.272 6.514 19.429 1.00 92.50 175 THR A C 1
ATOM 1404 O O . THR A 1 175 ? 2.178 6.820 19.899 1.00 92.50 175 THR A O 1
ATOM 1407 N N . PHE A 1 176 ? 3.446 6.299 18.124 1.00 93.19 176 PHE A N 1
ATOM 1408 C CA . PHE A 1 176 ? 2.330 6.297 17.185 1.00 93.19 176 PHE A CA 1
ATOM 1409 C C . PHE A 1 176 ? 1.353 5.156 17.478 1.00 93.19 176 PHE A C 1
ATOM 1411 O O . PHE A 1 176 ? 0.152 5.405 17.541 1.00 93.19 176 PHE A O 1
ATOM 1418 N N . LEU A 1 177 ? 1.850 3.929 17.659 1.00 92.50 177 LEU A N 1
ATOM 1419 C CA . LEU A 1 177 ? 1.007 2.754 17.879 1.00 92.50 177 LEU A CA 1
ATOM 1420 C C . LEU A 1 177 ? 0.185 2.889 19.162 1.00 92.50 177 LEU A C 1
ATOM 1422 O O . LEU A 1 177 ? -1.031 2.745 19.107 1.00 92.50 177 LEU A O 1
ATOM 1426 N N . GLU A 1 178 ? 0.809 3.271 20.277 1.00 90.50 178 GLU A N 1
ATOM 1427 C CA . GLU A 1 178 ? 0.109 3.533 21.539 1.00 90.50 178 GLU A CA 1
ATOM 1428 C C . GLU A 1 178 ? -0.981 4.601 21.380 1.00 90.50 178 GLU A C 1
ATOM 1430 O O . GLU A 1 178 ? -2.077 4.450 21.913 1.00 90.50 178 GLU A O 1
ATOM 1435 N N . ALA A 1 179 ? -0.716 5.655 20.602 1.00 88.88 179 ALA A N 1
ATOM 1436 C CA . ALA A 1 179 ? -1.678 6.730 20.385 1.00 88.88 179 ALA A CA 1
ATOM 1437 C C . ALA A 1 179 ? -2.880 6.322 19.515 1.00 88.88 179 ALA A C 1
ATOM 1439 O O . ALA A 1 179 ? -3.954 6.906 19.656 1.00 88.88 179 ALA A O 1
ATOM 1440 N N . VAL A 1 180 ? -2.711 5.367 18.593 1.00 88.19 180 VAL A N 1
ATOM 1441 C CA . VAL A 1 180 ? -3.743 5.020 17.598 1.00 88.19 180 VAL A CA 1
ATOM 1442 C C . VAL A 1 180 ? -4.445 3.689 17.850 1.00 88.19 180 VAL A C 1
ATOM 1444 O O . VAL A 1 180 ? -5.493 3.461 17.252 1.00 88.19 180 VAL A O 1
ATOM 1447 N N . THR A 1 181 ? -3.915 2.819 18.717 1.00 86.62 181 THR A N 1
ATOM 1448 C CA . THR A 1 181 ? -4.496 1.488 18.970 1.00 86.62 181 THR A CA 1
ATOM 1449 C C . THR A 1 181 ? -5.184 1.335 20.326 1.00 86.62 181 THR A C 1
ATOM 1451 O O . THR A 1 181 ? -5.346 0.216 20.804 1.00 86.62 181 THR A O 1
ATOM 1454 N N . ASP A 1 182 ? -5.590 2.438 20.959 1.00 84.06 182 ASP A N 1
ATOM 1455 C CA . ASP A 1 182 ? -6.305 2.397 22.245 1.00 84.06 182 ASP A CA 1
ATOM 1456 C C . ASP A 1 182 ? -7.737 1.844 22.096 1.00 84.06 182 ASP A C 1
ATOM 1458 O O . ASP A 1 182 ? -8.216 1.077 22.926 1.00 84.06 182 ASP A O 1
ATOM 1462 N N . SER A 1 183 ? -8.424 2.194 20.999 1.00 86.00 183 SER A N 1
ATOM 1463 C CA . SER A 1 183 ? -9.821 1.789 20.743 1.00 86.00 183 SER A CA 1
ATOM 1464 C C . SER A 1 183 ? -9.999 0.793 19.593 1.00 86.00 183 SER A C 1
ATOM 1466 O O . SER A 1 183 ? -10.937 -0.000 19.624 1.00 86.00 183 SER A O 1
ATOM 1468 N N . HIS A 1 184 ? -9.119 0.821 18.590 1.00 92.25 184 HIS A N 1
ATOM 1469 C CA . HIS A 1 184 ? -9.210 -0.016 17.390 1.00 92.25 184 HIS A CA 1
ATOM 1470 C C . HIS A 1 184 ? -7.871 -0.672 17.075 1.00 92.25 184 HIS A C 1
ATOM 1472 O O . HIS A 1 184 ? -6.811 -0.193 17.472 1.00 92.25 184 HIS A O 1
ATOM 1478 N N . VAL A 1 185 ? -7.907 -1.773 16.331 1.00 92.75 185 VAL A N 1
ATOM 1479 C CA . VAL A 1 185 ? -6.708 -2.557 16.031 1.00 92.75 185 VAL A CA 1
ATOM 1480 C C . VAL A 1 185 ? -6.155 -2.203 14.653 1.00 92.75 185 VAL A C 1
ATOM 1482 O O . VAL A 1 185 ? -6.876 -2.162 13.653 1.00 92.75 185 VAL A O 1
ATOM 1485 N N . LEU A 1 186 ? -4.836 -2.016 14.586 1.00 94.19 186 LEU A N 1
ATOM 1486 C CA . LEU A 1 186 ? -4.081 -1.960 13.340 1.00 94.19 186 LEU A CA 1
ATOM 1487 C C . LEU A 1 186 ? -3.464 -3.331 13.040 1.00 94.19 186 LEU A C 1
ATOM 1489 O O . LEU A 1 186 ? -2.634 -3.827 13.798 1.00 94.19 186 LEU A O 1
ATOM 1493 N N . ILE A 1 187 ? -3.822 -3.924 11.902 1.00 93.31 187 ILE A N 1
ATOM 1494 C CA . ILE A 1 187 ? -3.254 -5.191 11.430 1.00 93.31 187 ILE A CA 1
ATOM 1495 C C . ILE A 1 187 ? -2.522 -4.950 10.114 1.00 93.31 187 ILE A C 1
ATOM 1497 O O . ILE A 1 187 ? -3.107 -4.501 9.131 1.00 93.31 187 ILE A O 1
ATOM 1501 N N . VAL A 1 188 ? -1.235 -5.293 10.068 1.00 91.25 188 VAL A N 1
ATOM 1502 C CA . VAL A 1 188 ? -0.414 -5.215 8.853 1.00 91.25 188 VAL A CA 1
ATOM 1503 C C . VAL A 1 188 ? -0.174 -6.620 8.313 1.00 91.25 188 VAL A C 1
ATOM 1505 O O . VAL A 1 188 ? 0.223 -7.526 9.040 1.00 91.25 188 VAL A O 1
ATOM 1508 N N . THR A 1 189 ? -0.434 -6.824 7.022 1.00 87.38 189 THR A N 1
ATOM 1509 C CA . THR A 1 189 ? -0.296 -8.123 6.354 1.00 87.38 189 THR A CA 1
ATOM 1510 C C . THR A 1 189 ? 0.445 -7.993 5.030 1.00 87.38 189 THR A C 1
ATOM 1512 O O . THR A 1 189 ? 0.350 -6.975 4.347 1.00 87.38 189 THR A O 1
ATOM 1515 N N . GLY A 1 190 ? 1.127 -9.067 4.624 1.00 72.38 190 GLY A N 1
ATOM 1516 C CA . GLY A 1 190 ? 1.764 -9.137 3.306 1.00 72.38 190 GLY A CA 1
ATOM 1517 C C . GLY A 1 190 ? 3.153 -8.509 3.225 1.00 72.38 190 GLY A C 1
ATOM 1518 O O . GLY A 1 190 ? 3.544 -8.088 2.138 1.00 72.38 190 GLY A O 1
ATOM 1519 N N . GLU A 1 191 ? 3.861 -8.471 4.355 1.00 58.28 191 GLU A N 1
ATOM 1520 C CA . GLU A 1 191 ? 5.304 -8.214 4.422 1.00 58.28 191 GLU A CA 1
ATOM 1521 C C . GLU A 1 191 ? 6.120 -9.258 3.636 1.00 58.28 191 GLU A C 1
ATOM 1523 O O . GLU A 1 191 ? 5.720 -10.452 3.623 1.00 58.28 191 GLU A O 1
#